Protein AF-A0A7S2QN35-F1 (afdb_monomer_lite)

Foldseek 3Di:
DDDFDWDWDDPDLVDIDIDTPPDDAQDKDKDWDDWDLVDAHPVSHTRHIDMDIDHHHHDDQADDDVPRDVPPPPCPPQWFFGWHFQDPLQDDDPDDDDHGDRDWKKKFKDFQDPVCPLVLVQVQLAFPDPPDDTPDIDIGGDPNDDRTDRHTDTCVNRADDPRSFGKMWMWIDSDDPDIHIDIDGDDQKDWDWDDDPPQKIKIWIAGPVPRQADWFDKDWDWAACDSHNGDSVRIDTQWIDTAHNRNMDITRHPPPDD

Radius of gyration: 23.64 Å; chains: 1; bounding box: 54×56×61 Å

Organism: NCBI:txid1333877

Secondary structure (DSSP, 8-state):
------EEEEEETTEEEEE-TTPPTT-EEEEEE--EEEEE-TTSPEEPPEEEEEEPPPPPSB---TTT-SS-----TT-----B-STT-EEE-SSTTS-EEE-PEEEEEEEE-TTTHHHHHHHHT-SS---SPPSEEEEE---TT-S-B-----HHHH--STTS-EEEEEEEEEETTEEEEEEEEE-SEEEEEEEETTTEEEEEEEETTT--B-TT-EEEEEEES-SSS--GGGEEEEEEEE--TTSEEEEEPP----

pLDDT: mean 73.53, std 18.94, range [26.47, 98.06]

Structure (mmCIF, N/CA/C/O backbone):
data_AF-A0A7S2QN35-F1
#
_entry.id   AF-A0A7S2QN35-F1
#
loop_
_atom_site.group_PDB
_atom_site.id
_atom_site.type_symbol
_atom_site.label_atom_id
_atom_site.label_alt_id
_atom_site.label_comp_id
_atom_site.label_asym_id
_atom_site.label_entity_id
_atom_site.label_seq_id
_atom_site.pdbx_PDB_ins_code
_atom_site.Cartn_x
_atom_site.Cartn_y
_atom_site.Cartn_z
_atom_site.occupancy
_atom_site.B_iso_or_equiv
_atom_site.auth_seq_id
_atom_site.auth_comp_id
_atom_site.auth_asym_id
_atom_site.auth_atom_id
_atom_site.pdbx_PDB_model_num
ATOM 1 N N . GLY A 1 1 ? 16.216 -6.574 -34.150 1.00 65.56 1 GLY A N 1
ATOM 2 C CA . GLY A 1 1 ? 16.135 -6.232 -32.717 1.00 65.56 1 GLY A CA 1
ATOM 3 C C . GLY A 1 1 ? 16.809 -7.324 -31.917 1.00 65.56 1 GLY A C 1
ATOM 4 O O . GLY A 1 1 ? 17.050 -8.384 -32.480 1.00 65.56 1 GLY A O 1
ATOM 5 N N . LYS A 1 2 ? 17.141 -7.071 -30.649 1.00 80.88 2 LYS A N 1
ATOM 6 C CA . LYS A 1 2 ? 17.523 -8.142 -29.719 1.00 80.88 2 LYS A CA 1
ATOM 7 C C . LYS A 1 2 ? 16.277 -8.997 -29.458 1.00 80.88 2 LYS A C 1
ATOM 9 O O . LYS A 1 2 ? 15.234 -8.431 -29.141 1.00 80.88 2 LYS A O 1
ATOM 14 N N . GLU A 1 3 ? 16.375 -10.310 -29.627 1.00 86.25 3 GLU A N 1
ATOM 15 C CA . GLU A 1 3 ? 15.314 -11.227 -29.198 1.00 86.25 3 GLU A CA 1
ATOM 16 C C . GLU A 1 3 ? 15.322 -11.323 -27.669 1.00 86.25 3 GLU A C 1
ATOM 18 O O . GLU A 1 3 ? 16.390 -11.327 -27.050 1.00 86.25 3 GLU A O 1
ATOM 23 N N . LEU A 1 4 ? 14.134 -11.320 -27.067 1.00 85.00 4 LEU A N 1
ATOM 24 C CA . LEU A 1 4 ? 13.961 -11.418 -25.622 1.00 85.00 4 LEU A CA 1
ATOM 25 C C . LEU A 1 4 ? 13.377 -12.781 -25.268 1.00 85.00 4 LEU A C 1
ATOM 27 O O . LEU A 1 4 ? 12.512 -13.288 -25.986 1.00 85.00 4 LEU A O 1
ATOM 31 N N . ASP A 1 5 ? 13.809 -13.329 -24.137 1.00 86.69 5 ASP A N 1
ATOM 32 C CA . ASP A 1 5 ? 13.237 -14.560 -23.611 1.00 86.69 5 ASP A CA 1
ATOM 33 C C . ASP A 1 5 ? 11.825 -14.296 -23.078 1.00 86.69 5 ASP A C 1
ATOM 35 O O . ASP A 1 5 ? 11.581 -13.363 -22.305 1.00 86.69 5 ASP A O 1
ATOM 39 N N . VAL A 1 6 ? 10.880 -15.137 -23.495 1.00 85.38 6 VAL A N 1
ATOM 40 C CA . VAL A 1 6 ? 9.473 -15.044 -23.098 1.00 85.38 6 VAL A CA 1
ATOM 41 C C . VAL A 1 6 ? 8.990 -16.371 -22.534 1.00 85.38 6 VAL A C 1
ATOM 43 O O . VAL A 1 6 ? 9.308 -17.446 -23.040 1.00 85.38 6 VAL A O 1
ATOM 46 N N . GLN A 1 7 ? 8.177 -16.293 -21.489 1.00 81.44 7 GLN A N 1
ATOM 47 C CA . GLN A 1 7 ? 7.418 -17.415 -20.955 1.00 81.44 7 GLN A CA 1
ATOM 48 C C . GLN A 1 7 ? 5.942 -17.191 -21.265 1.00 81.44 7 GLN A C 1
ATOM 50 O O . GLN A 1 7 ? 5.421 -16.093 -21.069 1.00 81.44 7 GLN A O 1
ATOM 55 N N . LEU A 1 8 ? 5.270 -18.230 -21.754 1.00 83.06 8 LEU A N 1
ATOM 56 C CA . LEU A 1 8 ? 3.850 -18.189 -22.084 1.00 83.06 8 LEU A CA 1
ATOM 57 C C . LEU A 1 8 ? 3.077 -19.123 -21.158 1.00 83.06 8 LEU A C 1
ATOM 59 O O . LEU A 1 8 ? 3.469 -20.273 -20.960 1.00 83.06 8 LEU A O 1
ATOM 63 N N . SER A 1 9 ? 1.950 -18.647 -20.641 1.00 81.88 9 SER A N 1
ATOM 64 C CA . SER A 1 9 ? 0.979 -19.457 -19.912 1.00 81.88 9 SER A CA 1
ATOM 65 C C . SER A 1 9 ? -0.419 -19.275 -20.501 1.00 81.88 9 SER A C 1
ATOM 67 O O . SER A 1 9 ? -0.801 -18.196 -20.956 1.00 81.88 9 SER A O 1
ATOM 69 N N . ILE A 1 10 ? -1.190 -20.362 -20.528 1.00 81.25 10 ILE A N 1
ATOM 70 C CA . ILE A 1 10 ? -2.594 -20.327 -20.943 1.00 81.25 10 ILE A CA 1
ATOM 71 C C . ILE A 1 10 ? -3.417 -19.881 -19.740 1.00 81.25 10 ILE A C 1
ATOM 73 O O . ILE A 1 10 ? -3.409 -20.549 -18.709 1.00 81.25 10 ILE A O 1
ATOM 77 N N . VAL A 1 11 ? -4.137 -18.770 -19.882 1.00 79.75 11 VAL A N 1
ATOM 78 C CA . VAL A 1 11 ? -5.068 -18.285 -18.852 1.00 79.75 11 VAL A CA 1
ATOM 79 C C . VAL A 1 11 ? -6.435 -18.929 -19.056 1.00 79.75 11 VAL A C 1
ATOM 81 O O . VAL A 1 11 ? -7.060 -19.413 -18.118 1.00 79.75 11 VAL A O 1
ATOM 84 N N . ASN A 1 12 ? -6.904 -18.944 -20.303 1.00 80.12 12 ASN A N 1
ATOM 85 C CA . ASN A 1 12 ? -8.135 -19.600 -20.729 1.00 80.12 12 ASN A CA 1
ATOM 86 C C . ASN A 1 12 ? -8.077 -19.864 -22.247 1.00 80.12 12 ASN A C 1
ATOM 88 O O . ASN A 1 12 ? -7.087 -19.543 -22.904 1.00 80.12 12 ASN A O 1
ATOM 92 N N . ASN A 1 13 ? -9.157 -20.404 -22.817 1.00 76.50 13 ASN A N 1
ATOM 93 C CA . ASN A 1 13 ? -9.227 -20.797 -24.231 1.00 76.50 13 ASN A CA 1
ATOM 94 C C . ASN A 1 13 ? -9.027 -19.650 -25.246 1.00 76.50 13 ASN A C 1
ATOM 96 O O . ASN A 1 13 ? -8.856 -19.929 -26.427 1.00 76.50 13 ASN A O 1
ATOM 100 N N . ALA A 1 14 ? -9.063 -18.385 -24.818 1.00 77.25 14 ALA A N 1
ATOM 101 C CA . ALA A 1 14 ? -8.909 -17.209 -25.674 1.00 77.25 14 ALA A CA 1
ATOM 102 C C . ALA A 1 14 ? -7.796 -16.254 -25.206 1.00 77.25 14 ALA A C 1
ATOM 104 O O . ALA A 1 14 ? -7.619 -15.185 -25.789 1.00 77.25 14 ALA A O 1
ATOM 105 N N . THR A 1 15 ? -7.062 -16.581 -24.139 1.00 78.06 15 THR A N 1
ATOM 106 C CA . THR A 1 15 ? -6.095 -15.658 -23.530 1.00 78.06 15 THR A CA 1
ATOM 107 C C . THR A 1 15 ? -4.803 -16.373 -23.164 1.00 78.06 15 THR A C 1
ATOM 109 O O . THR A 1 15 ? -4.795 -17.325 -22.381 1.00 78.06 15 THR A O 1
ATOM 112 N N . LEU A 1 16 ? -3.700 -15.851 -23.699 1.00 77.75 16 LEU A N 1
ATOM 113 C CA . LEU A 1 16 ? -2.341 -16.178 -23.287 1.00 77.75 16 LEU A CA 1
ATOM 114 C C . LEU A 1 16 ? -1.797 -15.039 -22.431 1.00 77.75 16 LEU A C 1
ATOM 116 O O . LEU A 1 16 ? -1.983 -13.866 -22.755 1.00 77.75 16 LEU A O 1
ATOM 120 N N . GLN A 1 17 ? -1.097 -15.392 -21.365 1.00 81.81 17 GLN A N 1
ATOM 121 C CA . GLN A 1 17 ? -0.286 -14.463 -20.600 1.00 81.81 17 GLN A CA 1
ATOM 122 C C . GLN A 1 17 ? 1.174 -14.651 -21.007 1.00 81.81 17 GLN A C 1
ATOM 124 O O . GLN A 1 17 ? 1.671 -15.773 -21.089 1.00 81.81 17 GLN A O 1
ATOM 129 N N . MET A 1 18 ? 1.849 -13.536 -21.274 1.00 81.75 18 MET A N 1
ATOM 130 C CA . MET A 1 18 ? 3.267 -13.499 -21.604 1.00 81.75 18 MET A CA 1
ATOM 131 C C . MET A 1 18 ? 4.030 -12.832 -20.466 1.00 81.75 18 MET A C 1
ATOM 133 O O . MET A 1 18 ? 3.702 -11.716 -20.066 1.00 81.75 18 MET A O 1
ATOM 137 N N . PHE A 1 19 ? 5.057 -13.508 -19.968 1.00 77.94 19 PHE A N 1
ATOM 138 C CA . PHE A 1 19 ? 6.020 -12.960 -19.025 1.00 77.94 19 PHE A CA 1
ATOM 139 C C . PHE A 1 19 ? 7.366 -12.784 -19.729 1.00 77.94 19 PHE A C 1
ATOM 141 O O . PHE A 1 19 ? 7.891 -13.731 -20.313 1.00 77.94 19 PHE A O 1
ATOM 148 N N . CYS A 1 20 ? 7.915 -11.572 -19.688 1.00 80.38 20 CYS A N 1
ATOM 149 C CA . CYS A 1 20 ? 9.204 -11.244 -20.289 1.00 80.38 20 CYS A CA 1
ATOM 150 C C . CYS A 1 20 ? 9.995 -10.358 -19.314 1.00 80.38 20 CYS A C 1
ATOM 152 O O . CYS A 1 20 ? 9.663 -9.178 -19.174 1.00 80.38 20 CYS A O 1
ATOM 154 N N . PRO A 1 21 ? 10.997 -10.907 -18.604 1.00 71.12 21 PRO A N 1
ATOM 155 C CA . PRO A 1 21 ? 11.702 -10.181 -17.546 1.00 71.12 21 PRO A CA 1
ATOM 156 C C . PRO A 1 21 ? 12.627 -9.074 -18.074 1.00 71.12 21 PRO A C 1
ATOM 158 O O . PRO A 1 21 ? 12.990 -8.178 -17.319 1.00 71.12 21 PRO A O 1
ATOM 161 N N . ASP A 1 22 ? 12.985 -9.114 -19.359 1.00 76.56 22 ASP A N 1
ATOM 162 C CA . ASP A 1 22 ? 13.989 -8.223 -19.951 1.00 76.56 22 ASP A CA 1
ATOM 163 C C . ASP A 1 22 ? 13.398 -6.980 -20.643 1.00 76.56 22 ASP A C 1
ATOM 165 O O . ASP A 1 22 ? 14.142 -6.165 -21.201 1.00 76.56 22 ASP A O 1
ATOM 169 N N . ILE A 1 23 ? 12.070 -6.821 -20.627 1.00 78.12 23 ILE A N 1
ATOM 170 C CA . ILE A 1 23 ? 11.394 -5.639 -21.170 1.00 78.12 23 ILE A CA 1
ATOM 171 C C . ILE A 1 23 ? 11.799 -4.393 -20.368 1.00 78.12 23 ILE A C 1
ATOM 173 O O . ILE A 1 23 ? 11.718 -4.366 -19.143 1.00 78.12 23 ILE A O 1
ATOM 177 N N . GLN A 1 24 ? 12.210 -3.347 -21.079 1.00 70.94 24 GLN A N 1
ATOM 178 C CA . GLN A 1 24 ? 12.594 -2.052 -20.531 1.00 70.94 24 GLN A CA 1
ATOM 179 C C . GLN A 1 24 ? 11.421 -1.068 -20.627 1.00 70.94 24 GLN A C 1
ATOM 181 O O . GLN A 1 24 ? 10.663 -1.139 -21.592 1.00 70.94 24 GLN A O 1
ATOM 186 N N . PRO A 1 25 ? 11.275 -0.129 -19.679 1.00 66.69 25 PRO A N 1
ATOM 187 C CA . PRO A 1 25 ? 10.282 0.947 -19.750 1.00 66.69 25 PRO A CA 1
ATOM 188 C C . PRO A 1 25 ? 10.526 1.900 -20.927 1.00 66.69 25 PRO A C 1
ATOM 190 O O . PRO A 1 25 ? 11.639 1.956 -21.459 1.00 66.69 25 PRO A O 1
ATOM 193 N N . LYS A 1 26 ? 9.497 2.673 -21.318 1.00 71.69 26 LYS A N 1
ATOM 194 C CA . LYS A 1 26 ? 9.548 3.655 -22.430 1.00 71.69 26 LYS A CA 1
ATOM 195 C C . LYS A 1 26 ? 10.220 3.131 -23.709 1.00 71.69 26 LYS A C 1
ATOM 197 O O . LYS A 1 26 ? 10.889 3.865 -24.434 1.00 71.69 26 LYS A O 1
ATOM 202 N N . SER A 1 27 ? 10.098 1.835 -23.962 1.00 80.38 27 SER A N 1
ATOM 203 C CA . SER A 1 27 ? 10.750 1.168 -25.076 1.00 80.38 27 SER A CA 1
ATOM 204 C C . SER A 1 27 ? 9.702 0.556 -25.994 1.00 80.38 27 SER A C 1
ATOM 206 O O . SER A 1 27 ? 8.664 0.052 -25.557 1.00 80.38 27 SER A O 1
ATOM 208 N N . SER A 1 28 ? 9.968 0.631 -27.296 1.00 89.81 28 SER A N 1
ATOM 209 C CA . SER A 1 28 ? 9.091 0.068 -28.316 1.00 89.81 28 SER A CA 1
ATOM 210 C C . SER A 1 28 ? 9.495 -1.368 -28.627 1.00 89.81 28 SER A C 1
ATOM 212 O O . SER A 1 28 ? 10.666 -1.658 -28.882 1.00 89.81 28 SER A O 1
ATOM 214 N N . TYR A 1 29 ? 8.510 -2.260 -28.626 1.00 88.12 29 TYR A N 1
ATOM 215 C CA . TYR A 1 29 ? 8.675 -3.681 -28.898 1.00 88.12 29 TYR A CA 1
ATOM 216 C C . TYR A 1 29 ? 7.698 -4.137 -29.968 1.00 88.12 29 TYR A C 1
ATOM 218 O O . TYR A 1 29 ? 6.581 -3.634 -30.071 1.00 88.12 29 TYR A O 1
ATOM 226 N N . THR A 1 30 ? 8.104 -5.151 -30.725 1.0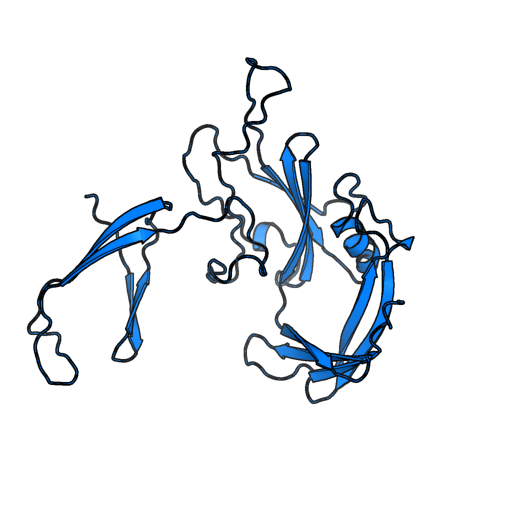0 90.38 30 THR A N 1
ATOM 227 C CA . THR A 1 30 ? 7.234 -5.842 -31.675 1.00 90.38 30 THR A CA 1
ATOM 228 C C . THR A 1 30 ? 7.069 -7.285 -31.232 1.00 90.38 30 THR A C 1
ATOM 230 O O . THR A 1 30 ? 8.049 -8.018 -31.122 1.00 90.38 30 THR A O 1
ATOM 233 N N . ILE A 1 31 ? 5.825 -7.703 -31.016 1.00 89.81 31 ILE A N 1
ATOM 234 C CA . ILE A 1 31 ? 5.464 -9.115 -30.888 1.00 89.81 31 ILE A CA 1
ATOM 235 C C . ILE A 1 31 ? 5.096 -9.607 -32.279 1.00 89.81 31 ILE A C 1
ATOM 237 O O . ILE A 1 31 ? 4.280 -8.990 -32.963 1.00 89.81 31 ILE A O 1
ATOM 241 N N . SER A 1 32 ? 5.701 -10.716 -32.692 1.00 90.81 32 SER A N 1
ATOM 242 C CA . SER A 1 32 ? 5.365 -11.410 -33.934 1.00 90.81 32 SER A CA 1
ATOM 243 C C . SER A 1 32 ? 4.949 -12.836 -33.611 1.00 90.81 32 SER A C 1
ATOM 245 O O . SER A 1 32 ? 5.660 -13.552 -32.910 1.00 90.81 32 SER A O 1
ATOM 247 N N . ILE A 1 33 ? 3.796 -13.240 -34.128 1.00 89.12 33 ILE A N 1
ATOM 248 C CA . ILE A 1 33 ? 3.255 -14.587 -34.001 1.00 89.12 33 ILE A CA 1
ATOM 249 C C . ILE A 1 33 ? 3.344 -15.227 -35.381 1.00 89.12 33 ILE A C 1
ATOM 251 O O . ILE A 1 33 ? 2.774 -14.721 -36.349 1.00 89.12 33 ILE A O 1
ATOM 255 N N . ALA A 1 34 ? 4.087 -16.326 -35.483 1.00 91.75 34 ALA A N 1
ATOM 256 C CA . ALA A 1 34 ? 4.190 -17.078 -36.724 1.00 91.75 34 ALA A CA 1
ATOM 257 C C . ALA A 1 34 ? 2.890 -17.844 -37.010 1.00 91.75 34 ALA A C 1
ATOM 259 O O . ALA A 1 34 ? 2.235 -18.340 -36.090 1.00 91.75 34 ALA A O 1
ATOM 260 N N . ALA A 1 35 ? 2.554 -17.980 -38.294 1.00 94.50 35 ALA A N 1
ATOM 261 C CA . ALA A 1 35 ? 1.445 -18.824 -38.724 1.00 94.50 35 ALA A CA 1
ATOM 262 C C . ALA A 1 35 ? 1.665 -20.285 -38.297 1.00 94.50 35 ALA A C 1
ATOM 264 O O . ALA A 1 35 ? 2.801 -20.765 -38.236 1.00 94.50 35 ALA A O 1
ATOM 265 N N . SER A 1 36 ? 0.578 -21.005 -38.017 1.00 94.00 36 SER A N 1
ATOM 266 C CA . SER A 1 36 ? 0.644 -22.406 -37.601 1.00 94.00 36 SER A CA 1
ATOM 267 C C . SER A 1 36 ? -0.635 -23.171 -37.918 1.00 94.00 36 SER A C 1
ATOM 269 O O . SER A 1 36 ? -1.697 -22.881 -37.376 1.00 94.00 36 SER A O 1
ATOM 271 N N . ASP A 1 37 ? -0.507 -24.256 -38.685 1.00 94.25 37 ASP A N 1
ATOM 272 C CA . ASP A 1 37 ? -1.615 -25.184 -38.968 1.00 94.25 37 ASP A CA 1
ATOM 273 C C . ASP A 1 37 ? -1.991 -26.075 -37.771 1.00 94.25 37 ASP A C 1
ATOM 275 O O . ASP A 1 37 ? -3.008 -26.782 -37.791 1.00 94.25 37 ASP A O 1
ATOM 279 N N . ARG A 1 38 ? -1.142 -26.081 -36.733 1.00 92.75 38 ARG A N 1
ATOM 280 C CA . ARG A 1 38 ? -1.321 -26.879 -35.509 1.00 92.75 38 ARG A CA 1
ATOM 281 C C . ARG A 1 38 ? -2.166 -26.156 -34.466 1.00 92.75 38 ARG A C 1
ATOM 283 O O . ARG A 1 38 ? -2.732 -26.815 -33.601 1.00 92.75 38 ARG A O 1
ATOM 290 N N . VAL A 1 39 ? -2.229 -24.828 -34.537 1.00 84.50 39 VAL A N 1
ATOM 291 C CA . VAL A 1 39 ? -3.060 -23.996 -33.666 1.00 84.50 39 VAL A CA 1
ATOM 292 C C . VAL A 1 39 ? -4.297 -23.613 -34.459 1.00 84.50 39 VAL A C 1
ATOM 294 O O . VAL A 1 39 ? -4.177 -23.117 -35.575 1.00 84.50 39 VAL A O 1
ATOM 297 N N . ARG A 1 40 ? -5.479 -23.884 -33.906 1.00 85.69 40 ARG A N 1
ATOM 298 C CA . ARG A 1 40 ? -6.752 -23.587 -34.561 1.00 85.69 40 ARG A CA 1
ATOM 299 C C . ARG A 1 40 ? -7.639 -22.756 -33.658 1.00 85.69 40 ARG A C 1
ATOM 301 O O . ARG A 1 40 ? -7.618 -22.939 -32.442 1.00 85.69 40 ARG A O 1
ATOM 308 N N . ASP A 1 41 ? -8.401 -21.859 -34.262 1.00 84.19 41 ASP A N 1
ATOM 309 C CA . ASP A 1 41 ? -9.398 -21.065 -33.558 1.00 84.19 41 ASP A CA 1
ATOM 310 C C . ASP A 1 41 ? -10.670 -21.880 -33.236 1.00 84.19 41 ASP A C 1
ATOM 312 O O . ASP A 1 41 ? -10.773 -23.077 -33.529 1.00 84.19 41 ASP A O 1
ATOM 316 N N . GLY A 1 42 ? -11.670 -21.220 -32.641 1.00 82.31 42 GLY A N 1
ATOM 317 C CA . GLY A 1 42 ? -12.959 -21.839 -32.308 1.00 82.31 42 GLY A CA 1
ATOM 318 C C . GLY A 1 42 ? -13.787 -22.300 -33.517 1.00 82.31 42 GLY A C 1
ATOM 319 O O . GLY A 1 42 ? -14.765 -23.022 -33.337 1.00 82.31 42 GLY A O 1
ATOM 320 N N . PHE A 1 43 ? -13.394 -21.921 -34.736 1.00 90.94 43 PHE A N 1
ATOM 321 C CA . PHE A 1 43 ? -14.022 -22.314 -35.998 1.00 90.94 43 PHE A CA 1
ATOM 322 C C . PHE A 1 43 ? -13.183 -23.342 -36.775 1.00 90.94 43 PHE A C 1
ATOM 324 O O . PHE A 1 43 ? -13.561 -23.749 -37.874 1.00 90.94 43 PHE A O 1
ATOM 331 N N . GLY A 1 44 ? -12.060 -23.791 -36.208 1.00 91.44 44 GLY A N 1
ATOM 332 C CA . GLY A 1 44 ? -11.159 -24.757 -36.823 1.00 91.44 44 GLY A CA 1
ATOM 333 C C . GLY A 1 44 ? -10.235 -24.167 -37.890 1.00 91.44 44 GLY A C 1
ATOM 334 O O . GLY A 1 44 ? -9.584 -24.943 -38.595 1.00 91.44 44 GLY A O 1
ATOM 335 N N . GLN A 1 45 ? -10.149 -22.843 -38.027 1.00 94.56 45 GLN A N 1
ATOM 336 C CA . GLN A 1 45 ? -9.232 -22.181 -38.957 1.00 94.56 45 GLN A CA 1
ATOM 337 C C . GLN A 1 45 ? -7.807 -22.157 -38.381 1.00 94.56 45 GLN A C 1
ATOM 339 O O . GLN A 1 45 ? -7.659 -22.037 -37.163 1.00 94.56 45 GLN A O 1
ATOM 344 N N . PRO A 1 46 ? -6.759 -22.332 -39.210 1.00 95.38 46 PRO A N 1
ATOM 345 C CA . PRO A 1 46 ? -5.374 -22.283 -38.747 1.00 95.38 46 PRO A CA 1
ATOM 346 C C . PRO A 1 46 ? -4.994 -20.877 -38.266 1.00 95.38 46 PRO A C 1
ATOM 348 O O . PRO A 1 46 ? -5.569 -19.882 -38.701 1.00 95.38 46 PRO A O 1
ATOM 351 N N . LEU A 1 47 ? -3.997 -20.797 -37.386 1.00 90.94 47 LEU A N 1
ATOM 352 C CA . LEU A 1 47 ? -3.456 -19.525 -36.924 1.00 90.94 47 LEU A CA 1
ATOM 353 C C . LEU A 1 47 ? -2.717 -18.818 -38.063 1.00 90.94 47 LEU A C 1
ATOM 355 O O . LEU A 1 47 ? -1.737 -19.342 -38.597 1.00 90.94 47 LEU A O 1
ATOM 359 N N . GLU A 1 48 ? -3.146 -17.604 -38.386 1.00 94.50 48 GLU A N 1
ATOM 360 C CA . GLU A 1 48 ? -2.453 -16.736 -39.333 1.00 94.50 48 GLU A CA 1
ATOM 361 C C . GLU A 1 48 ? -1.305 -15.971 -38.663 1.00 94.50 48 GLU A C 1
ATOM 363 O O . GLU A 1 48 ? -1.319 -15.693 -37.460 1.00 94.50 48 GLU A O 1
ATOM 368 N N . ALA A 1 49 ? -0.293 -15.620 -39.458 1.00 94.44 49 ALA A N 1
ATOM 369 C CA . ALA A 1 49 ? 0.798 -14.790 -38.975 1.00 94.44 49 ALA A CA 1
ATOM 370 C C . ALA A 1 49 ? 0.273 -13.392 -38.635 1.00 94.44 49 ALA A C 1
ATOM 372 O O . ALA A 1 49 ? -0.454 -12.781 -39.417 1.00 94.44 49 ALA A O 1
ATOM 373 N N . SER A 1 50 ? 0.673 -12.866 -37.484 1.00 93.25 50 SER A N 1
ATOM 374 C CA . SER A 1 50 ? 0.285 -11.525 -37.054 1.00 93.25 50 SER A CA 1
ATOM 375 C C . SER A 1 50 ? 1.419 -10.846 -36.303 1.00 93.25 50 SER A C 1
ATOM 377 O O . SER A 1 50 ? 2.326 -11.491 -35.776 1.00 93.25 50 SER A O 1
ATOM 379 N N . SER A 1 51 ? 1.383 -9.519 -36.269 1.00 94.38 51 SER A N 1
ATOM 380 C CA . SER A 1 51 ? 2.358 -8.728 -35.532 1.00 94.38 51 SER A CA 1
ATOM 381 C C . SER A 1 51 ? 1.715 -7.488 -34.939 1.00 94.38 51 SER A C 1
ATOM 383 O O . SER A 1 51 ? 0.866 -6.862 -35.573 1.00 94.38 51 SER A O 1
ATOM 385 N N . MET A 1 52 ? 2.175 -7.104 -33.757 1.00 90.25 52 MET A N 1
ATOM 386 C CA . MET A 1 52 ? 1.782 -5.879 -33.076 1.00 90.25 52 MET A CA 1
ATOM 387 C C . MET A 1 52 ? 3.030 -5.188 -32.548 1.00 90.25 52 MET A C 1
ATOM 389 O O . MET A 1 52 ? 3.885 -5.825 -31.934 1.00 90.25 52 MET A O 1
ATOM 393 N N . THR A 1 53 ? 3.093 -3.875 -32.738 1.00 90.81 53 THR A N 1
ATOM 394 C CA . THR A 1 53 ? 4.049 -3.025 -32.033 1.00 90.81 53 THR A CA 1
ATOM 395 C C . THR A 1 53 ? 3.343 -2.365 -30.861 1.00 90.81 53 THR A C 1
ATOM 397 O O . THR A 1 53 ? 2.224 -1.874 -31.006 1.00 90.81 53 THR A O 1
ATOM 400 N N . PHE A 1 54 ? 4.000 -2.351 -29.711 1.00 84.94 54 PHE A N 1
ATOM 401 C CA . PHE A 1 54 ? 3.545 -1.636 -28.530 1.00 84.94 54 PHE A CA 1
ATOM 402 C C . PHE A 1 54 ? 4.715 -0.881 -27.909 1.00 84.94 54 PHE A C 1
ATOM 404 O O . PHE A 1 54 ? 5.883 -1.205 -28.129 1.00 84.94 54 PHE A O 1
ATOM 411 N N . GLU A 1 55 ? 4.389 0.148 -27.144 1.00 86.00 55 GLU A N 1
ATOM 412 C CA . GLU A 1 55 ? 5.345 0.848 -26.302 1.00 86.00 55 GLU A CA 1
ATOM 413 C C . GLU A 1 55 ? 5.023 0.503 -24.856 1.00 86.00 55 GLU A C 1
ATOM 415 O O . GLU A 1 55 ? 3.864 0.531 -24.432 1.00 86.00 55 GLU A O 1
ATOM 420 N N . THR A 1 56 ? 6.041 0.120 -24.101 1.00 77.06 56 THR A N 1
ATOM 421 C CA . THR A 1 56 ? 5.886 -0.060 -22.661 1.00 77.06 56 THR A CA 1
ATOM 422 C C . THR A 1 56 ? 5.646 1.285 -22.012 1.00 77.06 56 THR A C 1
ATOM 424 O O . THR A 1 56 ? 6.319 2.261 -22.350 1.00 77.06 56 THR A O 1
ATOM 427 N N . GLN A 1 57 ? 4.757 1.318 -21.027 1.00 62.81 57 GLN A N 1
ATOM 428 C CA . GLN A 1 57 ? 4.565 2.521 -20.236 1.00 62.81 57 GLN A CA 1
ATOM 429 C C . GLN A 1 57 ? 5.862 2.946 -19.543 1.00 62.81 57 GLN A C 1
ATOM 431 O O . GLN A 1 57 ? 6.786 2.153 -19.327 1.00 62.81 57 GLN A O 1
ATOM 436 N N . ASP A 1 58 ? 5.905 4.227 -19.203 1.00 58.19 58 ASP A N 1
ATOM 437 C CA . ASP A 1 58 ? 6.870 4.716 -18.239 1.00 58.19 58 ASP A CA 1
ATOM 438 C C . ASP A 1 58 ? 6.673 3.997 -16.912 1.00 58.19 58 ASP A C 1
ATOM 440 O O . ASP A 1 58 ? 5.536 3.748 -16.497 1.00 58.19 58 ASP A O 1
ATOM 444 N N . LEU A 1 59 ? 7.773 3.678 -16.236 1.00 50.38 59 LEU A N 1
ATOM 445 C CA . LEU A 1 59 ? 7.634 3.308 -14.840 1.00 50.38 59 LEU A CA 1
ATOM 446 C C . LEU A 1 59 ? 7.334 4.589 -14.063 1.00 50.38 59 LEU A C 1
ATOM 448 O O . LEU A 1 59 ? 7.977 5.608 -14.312 1.00 50.38 59 LEU A O 1
ATOM 452 N N . PRO A 1 60 ? 6.375 4.564 -13.126 1.00 44.88 60 PRO A N 1
ATOM 453 C CA . PRO A 1 60 ? 6.166 5.695 -12.237 1.00 44.88 60 PRO A CA 1
ATOM 454 C C . PRO A 1 60 ? 7.488 6.057 -11.554 1.00 44.88 60 PRO A C 1
ATOM 456 O O . PRO A 1 60 ? 8.199 5.174 -11.069 1.00 44.88 60 PRO A O 1
ATOM 459 N N . ASP A 1 61 ? 7.792 7.358 -11.523 1.00 42.88 61 ASP A N 1
ATOM 460 C CA . ASP A 1 61 ? 9.113 7.894 -11.173 1.00 42.88 61 ASP A CA 1
ATOM 461 C C . ASP A 1 61 ? 9.680 7.345 -9.857 1.00 42.88 61 ASP A C 1
ATOM 463 O O . ASP A 1 61 ? 10.897 7.269 -9.690 1.00 42.88 61 ASP A O 1
ATOM 467 N N . VAL A 1 62 ? 8.839 6.972 -8.887 1.00 47.00 62 VAL A N 1
ATOM 468 C CA . VAL A 1 62 ? 9.316 6.416 -7.620 1.00 47.00 62 VAL A CA 1
ATOM 469 C C . VAL A 1 62 ? 8.193 5.765 -6.814 1.00 47.00 62 VAL A C 1
ATOM 471 O O . VAL A 1 62 ? 7.081 6.278 -6.791 1.00 47.00 62 VAL A O 1
ATOM 474 N N . PHE A 1 63 ? 8.531 4.707 -6.062 1.00 48.59 63 PHE A N 1
ATOM 475 C CA . PHE A 1 63 ? 7.776 4.176 -4.912 1.00 48.59 63 PHE A CA 1
ATOM 476 C C . PHE A 1 63 ? 6.249 4.240 -5.042 1.00 48.59 63 PHE A C 1
ATOM 478 O O . PHE A 1 63 ? 5.600 4.971 -4.293 1.00 48.59 63 PHE A O 1
ATOM 485 N N . VAL A 1 64 ? 5.680 3.437 -5.933 1.00 37.25 64 VAL A N 1
ATOM 486 C CA . VAL A 1 64 ? 4.225 3.335 -6.090 1.00 37.25 64 VAL A CA 1
ATOM 487 C C . VAL A 1 64 ? 3.591 3.014 -4.731 1.00 37.25 64 VAL A C 1
ATOM 489 O O . VAL A 1 64 ? 3.891 1.983 -4.123 1.00 37.25 64 VAL A O 1
ATOM 492 N N . GLU A 1 65 ? 2.790 3.936 -4.187 1.00 35.66 65 GLU A N 1
ATOM 493 C CA . GLU A 1 65 ? 1.847 3.585 -3.124 1.00 35.66 65 GLU A CA 1
ATOM 494 C C . GLU A 1 65 ? 0.821 2.625 -3.719 1.00 35.66 65 GLU A C 1
ATOM 496 O O . GLU A 1 65 ? 0.469 2.750 -4.889 1.00 35.66 65 GLU A O 1
ATOM 501 N N . ALA A 1 66 ? 0.304 1.682 -2.931 1.00 35.75 66 ALA A N 1
ATOM 502 C CA . ALA A 1 66 ? -0.726 0.758 -3.411 1.00 35.75 66 ALA A CA 1
ATOM 503 C C . ALA A 1 66 ? -1.946 1.460 -4.048 1.00 35.75 66 ALA A C 1
ATOM 505 O O . ALA A 1 66 ? -2.662 0.849 -4.835 1.00 35.75 66 ALA A O 1
ATOM 506 N N . SER A 1 67 ? -2.162 2.744 -3.737 1.00 35.44 67 SER A N 1
ATOM 507 C CA . SER A 1 67 ? -3.211 3.599 -4.295 1.00 35.44 67 SER A CA 1
ATOM 508 C C . SER A 1 67 ? -2.903 4.231 -5.657 1.00 35.44 67 SER A C 1
ATOM 510 O O . SER A 1 67 ? -3.846 4.608 -6.348 1.00 35.44 67 SER A O 1
ATOM 512 N N . ASP A 1 68 ? -1.633 4.374 -6.045 1.00 31.33 68 ASP A N 1
ATOM 513 C CA . ASP A 1 68 ? -1.231 5.294 -7.127 1.00 31.33 68 ASP A CA 1
ATOM 514 C C . ASP A 1 68 ? -0.988 4.598 -8.472 1.00 31.33 68 ASP A C 1
ATOM 516 O O . ASP A 1 68 ? -0.854 5.257 -9.502 1.00 31.33 68 ASP A O 1
ATOM 520 N N . SER A 1 69 ? -0.975 3.264 -8.499 1.00 28.00 69 SER A N 1
ATOM 521 C CA . SER A 1 69 ? -1.069 2.502 -9.742 1.00 28.00 69 SER A CA 1
ATOM 522 C C . SER A 1 69 ? -1.630 1.102 -9.474 1.00 28.00 69 SER A C 1
ATOM 524 O O . SER A 1 69 ? -1.056 0.361 -8.675 1.00 28.00 69 SER A O 1
ATOM 526 N N . PRO A 1 70 ? -2.709 0.680 -10.159 1.00 26.92 70 PRO A N 1
ATOM 527 C CA . PRO A 1 70 ? -3.174 -0.708 -10.129 1.00 26.92 70 PRO A CA 1
ATOM 528 C C . PRO A 1 70 ? -2.212 -1.676 -10.847 1.00 26.92 70 PRO A C 1
ATOM 530 O O . PRO A 1 70 ? -2.409 -2.887 -10.794 1.00 26.92 70 PRO A O 1
ATOM 533 N N . ALA A 1 71 ? -1.167 -1.164 -11.506 1.00 26.47 71 ALA A N 1
ATOM 534 C CA . ALA A 1 71 ? -0.107 -1.955 -12.115 1.00 26.47 71 ALA A CA 1
ATOM 535 C C . ALA A 1 71 ? 1.180 -1.851 -11.277 1.00 26.47 71 ALA A C 1
ATOM 537 O O . ALA A 1 71 ? 1.607 -0.745 -10.953 1.00 26.47 71 ALA A O 1
ATOM 538 N N . TYR A 1 72 ? 1.805 -3.004 -11.006 1.00 30.89 72 TYR A N 1
ATOM 539 C CA . TYR A 1 72 ? 3.104 -3.226 -10.337 1.00 30.89 72 TYR A CA 1
ATOM 540 C C . TYR A 1 72 ? 3.123 -3.625 -8.853 1.00 30.89 72 TYR A C 1
ATOM 542 O O . TYR A 1 72 ? 4.165 -3.536 -8.211 1.00 30.89 72 TYR A O 1
ATOM 550 N N . PHE A 1 73 ? 2.057 -4.247 -8.350 1.00 37.47 73 PHE A N 1
ATOM 551 C CA . PHE A 1 73 ? 2.213 -5.289 -7.323 1.00 37.47 73 PHE A CA 1
ATOM 552 C C . PHE A 1 73 ? 2.101 -6.646 -8.007 1.00 37.47 73 PHE A C 1
ATOM 554 O O . PHE A 1 73 ? 1.154 -7.398 -7.802 1.00 37.47 73 PHE A O 1
ATOM 561 N N . ALA A 1 74 ? 3.048 -6.924 -8.905 1.00 30.42 74 ALA A N 1
ATOM 562 C CA . ALA A 1 74 ? 3.288 -8.307 -9.269 1.00 30.42 74 ALA A CA 1
ATOM 563 C C . ALA A 1 74 ? 3.817 -8.975 -8.000 1.00 30.42 74 ALA A C 1
ATOM 565 O O . ALA A 1 74 ? 4.839 -8.553 -7.458 1.00 30.42 74 ALA A O 1
ATOM 566 N N . ASP A 1 75 ? 3.070 -9.952 -7.502 1.00 34.38 75 ASP A N 1
ATOM 567 C CA . ASP A 1 75 ? 3.525 -10.896 -6.496 1.00 34.38 75 ASP A CA 1
ATOM 568 C C . ASP A 1 75 ? 4.824 -11.550 -6.989 1.00 34.38 75 ASP A C 1
ATOM 570 O O . ASP A 1 75 ? 4.824 -12.538 -7.723 1.00 34.38 75 ASP A O 1
ATOM 574 N N . PHE A 1 76 ? 5.961 -10.956 -6.632 1.00 40.62 76 PHE A N 1
ATOM 575 C CA . PHE A 1 76 ? 7.253 -11.611 -6.719 1.00 40.62 76 PHE A CA 1
ATOM 576 C C . PHE A 1 76 ? 7.364 -12.531 -5.501 1.00 40.62 76 PHE A C 1
ATOM 578 O O . PHE A 1 76 ? 8.078 -12.237 -4.549 1.00 40.62 76 PHE A O 1
ATOM 585 N N . GLN A 1 77 ? 6.609 -13.632 -5.517 1.00 37.47 77 GLN A N 1
ATOM 586 C CA . GLN A 1 77 ? 6.732 -14.746 -4.570 1.00 37.47 77 GLN A CA 1
ATOM 587 C C . GLN A 1 77 ? 6.746 -14.327 -3.083 1.00 37.47 77 GLN A C 1
ATOM 589 O O . GLN A 1 77 ? 7.565 -14.817 -2.306 1.00 37.47 77 GLN A O 1
ATOM 594 N N . GLY A 1 78 ? 5.859 -13.417 -2.674 1.00 45.06 78 GLY A N 1
ATOM 595 C CA . GLY A 1 78 ? 5.750 -12.995 -1.273 1.00 45.06 78 GLY A CA 1
ATOM 596 C C . GLY A 1 78 ? 6.866 -12.073 -0.761 1.00 45.06 78 GLY A C 1
ATOM 597 O O . GLY A 1 78 ? 6.934 -11.828 0.444 1.00 45.06 78 GLY A O 1
ATOM 598 N N . ASP A 1 79 ? 7.713 -11.520 -1.636 1.00 43.44 79 ASP A N 1
ATOM 599 C CA . ASP A 1 79 ? 8.750 -10.558 -1.264 1.00 43.44 79 ASP A CA 1
ATOM 600 C C . ASP A 1 79 ? 8.554 -9.201 -1.953 1.00 43.44 79 ASP A C 1
ATOM 602 O O . ASP A 1 79 ? 8.346 -9.080 -3.159 1.00 43.44 79 ASP A O 1
ATOM 606 N N . TRP A 1 80 ? 8.639 -8.132 -1.160 1.00 51.38 80 TRP A N 1
ATOM 607 C CA . TRP A 1 80 ? 8.530 -6.769 -1.673 1.00 51.38 80 TRP A CA 1
ATOM 608 C C . TRP A 1 80 ? 9.686 -6.456 -2.619 1.00 51.38 80 TRP A C 1
ATOM 610 O O . TRP A 1 80 ? 10.815 -6.862 -2.386 1.00 51.38 80 TRP A O 1
ATOM 620 N N . THR A 1 81 ? 9.428 -5.682 -3.666 1.00 48.16 81 THR A N 1
ATOM 621 C CA . THR A 1 81 ? 10.473 -5.145 -4.541 1.00 48.16 81 THR A CA 1
ATOM 622 C C . THR A 1 81 ? 10.306 -3.636 -4.562 1.00 48.16 81 THR A C 1
ATOM 624 O O . THR A 1 81 ? 9.383 -3.098 -5.163 1.00 48.16 81 THR A O 1
ATOM 627 N N . VAL A 1 82 ? 11.186 -2.933 -3.855 1.00 50.91 82 VAL A N 1
ATOM 628 C CA . VAL A 1 82 ? 11.360 -1.489 -4.048 1.00 50.91 82 VAL A CA 1
ATOM 629 C C . VAL A 1 82 ? 11.937 -1.257 -5.449 1.00 50.91 82 VAL A C 1
ATOM 631 O O . VAL A 1 82 ? 12.738 -2.051 -5.911 1.00 50.91 82 VAL A O 1
ATOM 634 N N . ILE A 1 83 ? 11.539 -0.204 -6.158 1.00 50.72 83 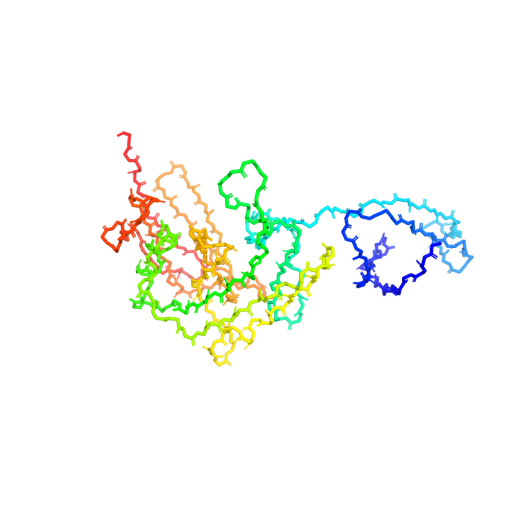ILE A N 1
ATOM 635 C CA . ILE A 1 83 ? 12.193 0.195 -7.412 1.00 50.72 83 ILE A CA 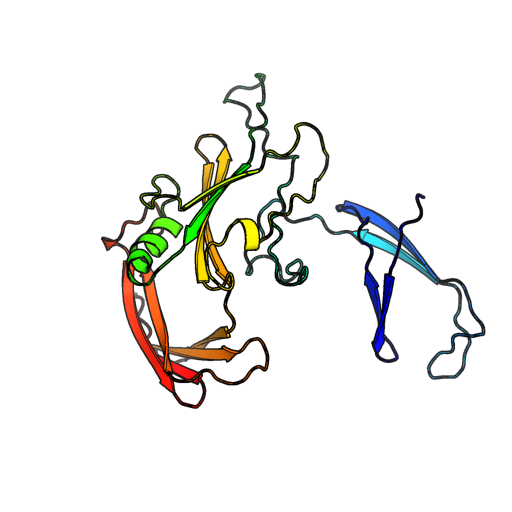1
ATOM 636 C C . ILE A 1 83 ? 12.699 1.619 -7.205 1.00 50.72 83 ILE A C 1
ATOM 638 O O . ILE A 1 83 ? 11.929 2.500 -6.820 1.00 50.72 83 ILE A O 1
ATOM 642 N N . ALA A 1 84 ? 13.998 1.831 -7.416 1.00 49.12 84 ALA A N 1
ATOM 643 C CA . ALA A 1 84 ? 14.633 3.140 -7.341 1.00 49.12 84 ALA A CA 1
ATOM 644 C C . ALA A 1 84 ? 15.115 3.541 -8.742 1.00 49.12 84 ALA A C 1
ATOM 646 O O . ALA A 1 84 ? 16.006 2.901 -9.296 1.00 49.12 84 ALA A O 1
ATOM 647 N N . GLY A 1 85 ? 14.512 4.582 -9.319 1.00 43.81 85 GLY A N 1
ATOM 648 C CA . GLY A 1 85 ? 14.952 5.164 -10.589 1.00 43.81 85 GLY A CA 1
ATOM 649 C C . GLY A 1 85 ? 16.215 6.015 -10.415 1.00 43.81 85 GLY A C 1
ATOM 650 O O . GLY A 1 85 ? 16.353 6.725 -9.420 1.00 43.81 85 GLY A O 1
ATOM 651 N N . GLY A 1 86 ? 17.141 5.945 -11.376 1.00 39.59 86 GLY A N 1
ATOM 652 C CA . GLY A 1 86 ? 18.412 6.682 -11.340 1.00 39.59 86 GLY A CA 1
ATOM 653 C C . GLY A 1 86 ? 18.347 8.117 -11.882 1.00 39.59 86 GLY A C 1
ATOM 654 O O . GLY A 1 86 ? 19.147 8.955 -11.477 1.00 39.59 86 GLY A O 1
ATOM 655 N N . HIS A 1 87 ? 17.395 8.445 -12.767 1.00 42.28 87 HIS A N 1
ATOM 656 C CA . HIS A 1 87 ? 17.530 9.624 -13.647 1.00 42.28 87 HIS A CA 1
ATOM 657 C C . HIS A 1 87 ? 17.113 10.991 -13.086 1.00 42.28 87 HIS A C 1
ATOM 659 O O . HIS A 1 87 ? 17.350 12.010 -13.734 1.00 42.28 87 HIS A O 1
ATOM 665 N N . HIS A 1 88 ? 16.545 11.076 -11.881 1.00 47.88 88 HIS A N 1
ATOM 666 C CA . HIS A 1 88 ? 15.995 12.348 -11.378 1.00 47.88 88 HIS A CA 1
ATOM 667 C C . HIS A 1 88 ? 16.406 12.744 -9.958 1.00 47.88 88 HIS A C 1
ATOM 669 O O . HIS A 1 88 ? 15.844 13.690 -9.409 1.00 47.88 88 HIS A O 1
ATOM 675 N N . ASN A 1 89 ? 17.433 12.117 -9.375 1.00 50.00 89 ASN A N 1
ATOM 676 C CA . ASN A 1 89 ? 17.948 12.554 -8.068 1.00 50.00 89 ASN A CA 1
ATOM 677 C C . ASN A 1 89 ? 19.142 13.515 -8.146 1.00 50.00 89 ASN A C 1
ATOM 679 O O . ASN A 1 89 ? 19.958 13.634 -7.231 1.00 50.00 89 ASN A O 1
ATOM 683 N N . THR A 1 90 ? 19.238 14.198 -9.277 1.00 51.41 90 THR A N 1
ATOM 684 C CA . THR A 1 90 ? 20.267 15.175 -9.596 1.00 51.41 90 THR A CA 1
ATOM 685 C C . THR A 1 90 ? 19.844 16.510 -8.988 1.00 51.41 90 THR A C 1
ATOM 687 O O . THR A 1 90 ? 19.185 17.324 -9.632 1.00 51.41 90 THR A O 1
ATOM 690 N N . PHE A 1 91 ? 20.167 16.734 -7.711 1.00 54.03 91 PHE A N 1
ATOM 691 C CA . PHE A 1 91 ? 19.880 18.013 -7.063 1.00 54.03 91 PHE A CA 1
ATOM 692 C C . PHE A 1 91 ? 20.989 19.008 -7.409 1.00 54.03 91 PHE A C 1
ATOM 694 O O . PHE A 1 91 ? 22.129 18.893 -6.950 1.00 54.03 91 PHE A O 1
ATOM 701 N N . CYS A 1 92 ? 20.665 20.006 -8.225 1.00 54.47 92 CYS A N 1
ATOM 702 C CA . CYS A 1 92 ? 21.587 21.098 -8.499 1.00 54.47 92 CYS A CA 1
ATOM 703 C C . CYS A 1 92 ? 21.474 22.114 -7.353 1.00 54.47 92 CYS A C 1
ATOM 705 O O . CYS A 1 92 ? 20.422 22.724 -7.148 1.00 54.47 92 CYS A O 1
ATOM 707 N N . LYS A 1 93 ? 22.547 22.281 -6.567 1.00 52.09 93 LYS A N 1
ATOM 708 C CA . LYS A 1 93 ? 22.606 23.320 -5.525 1.00 52.09 93 LYS A CA 1
ATOM 709 C C . LYS A 1 93 ? 22.307 24.673 -6.178 1.00 52.09 93 LYS A C 1
ATOM 711 O O . LYS A 1 93 ? 22.915 25.003 -7.190 1.00 52.09 93 LYS A O 1
ATOM 716 N N . HIS A 1 94 ? 21.359 25.422 -5.607 1.00 46.19 94 HIS A N 1
ATOM 717 C CA . HIS A 1 94 ? 20.856 26.699 -6.121 1.00 46.19 94 HIS A CA 1
ATOM 718 C C . HIS A 1 94 ? 21.927 27.552 -6.822 1.00 46.19 94 HIS A C 1
ATOM 720 O O . HIS A 1 94 ? 22.880 28.015 -6.198 1.00 46.19 94 HIS A O 1
ATOM 726 N N . GLY A 1 95 ? 21.728 27.782 -8.119 1.00 44.44 95 GLY A N 1
ATOM 727 C CA . GLY A 1 95 ? 22.584 28.624 -8.946 1.00 44.44 95 GLY A CA 1
ATOM 728 C C . GLY A 1 95 ? 22.676 28.071 -10.360 1.00 44.44 95 GLY A C 1
ATOM 729 O O . GLY A 1 95 ? 23.064 26.924 -10.564 1.00 44.44 95 GLY A O 1
ATOM 730 N N . TRP A 1 96 ? 22.312 28.889 -11.345 1.00 39.91 96 TRP A N 1
ATOM 731 C CA . TRP A 1 96 ? 22.477 28.571 -12.759 1.00 39.91 96 TRP A CA 1
ATOM 732 C C . TRP A 1 96 ? 23.967 28.309 -13.025 1.00 39.91 96 TRP A C 1
ATOM 734 O O . TRP A 1 96 ? 24.765 29.243 -13.066 1.00 39.91 96 TRP A O 1
ATOM 744 N N . GLY A 1 97 ? 24.347 27.031 -13.137 1.00 48.53 97 GLY A N 1
ATOM 745 C CA . GLY A 1 97 ? 25.679 26.616 -13.581 1.00 48.53 97 GLY A CA 1
ATOM 746 C C . GLY A 1 97 ? 26.627 25.963 -12.567 1.00 48.53 97 GLY A C 1
ATOM 747 O O . GLY A 1 97 ? 27.829 26.010 -12.819 1.00 48.53 97 GLY A O 1
ATOM 748 N N . LYS A 1 98 ? 26.188 25.335 -11.460 1.00 49.69 98 LYS A N 1
ATOM 749 C CA . LYS A 1 98 ? 27.126 24.570 -10.603 1.00 49.69 98 LYS A CA 1
ATOM 750 C C . LYS A 1 98 ? 26.638 23.184 -10.179 1.00 49.69 98 LYS A C 1
ATOM 752 O O . LYS A 1 98 ? 25.547 23.040 -9.645 1.00 49.69 98 LYS A O 1
ATOM 757 N N . THR A 1 99 ? 27.525 22.212 -10.435 1.00 52.66 99 THR A N 1
ATOM 758 C CA . THR A 1 99 ? 27.622 20.835 -9.912 1.00 52.66 99 THR A CA 1
ATOM 759 C C . THR A 1 99 ? 26.318 20.262 -9.380 1.00 52.66 99 THR A C 1
ATOM 761 O O . THR A 1 99 ? 25.964 20.462 -8.216 1.00 52.66 99 THR A O 1
ATOM 764 N N . CYS A 1 100 ? 25.628 19.519 -10.235 1.00 58.16 100 CYS A N 1
ATOM 765 C CA . CYS A 1 100 ? 24.554 18.668 -9.772 1.00 58.16 100 CYS A CA 1
ATOM 766 C C . CYS A 1 100 ? 25.171 17.414 -9.142 1.00 58.16 100 CYS A C 1
ATOM 768 O O . CYS A 1 100 ? 26.026 16.767 -9.745 1.00 58.16 100 CYS A O 1
ATOM 770 N N . GLU A 1 101 ? 24.798 17.139 -7.898 1.00 58.78 101 GLU A N 1
ATOM 771 C CA . GLU A 1 101 ? 25.250 15.959 -7.163 1.00 58.78 101 GLU A CA 1
ATOM 772 C C . GLU A 1 101 ? 24.124 14.925 -7.220 1.00 58.78 101 GLU A C 1
ATOM 774 O O . GLU A 1 101 ? 22.999 15.216 -6.806 1.00 58.78 101 GLU A O 1
ATOM 779 N N . THR A 1 102 ? 24.423 13.731 -7.732 1.00 59.62 102 THR A N 1
ATOM 780 C CA . THR A 1 102 ? 23.551 12.563 -7.576 1.00 59.62 102 THR A CA 1
ATOM 781 C C . THR A 1 102 ? 23.620 12.125 -6.118 1.00 59.62 102 THR A C 1
ATOM 783 O O . THR A 1 102 ? 24.711 11.936 -5.577 1.00 59.62 102 THR A O 1
ATOM 786 N N . GLN A 1 103 ? 22.473 12.001 -5.451 1.00 61.22 103 GLN A N 1
ATOM 787 C CA . GLN A 1 103 ? 22.418 11.454 -4.093 1.00 61.22 103 GLN A CA 1
ATOM 788 C C . GLN A 1 103 ? 21.794 10.052 -4.105 1.00 61.22 103 GLN A C 1
ATOM 790 O O . GLN A 1 103 ? 20.861 9.805 -4.873 1.00 61.22 103 GLN A O 1
ATOM 795 N N . PRO A 1 104 ? 22.295 9.114 -3.281 1.00 63.59 104 PRO A N 1
ATOM 796 C CA . PRO A 1 104 ? 21.634 7.829 -3.098 1.00 63.59 104 PRO A CA 1
ATOM 797 C C . PRO A 1 104 ? 20.256 8.034 -2.460 1.00 63.59 104 PRO A C 1
ATOM 799 O O . PRO A 1 104 ? 20.054 8.972 -1.687 1.00 63.59 104 PRO A O 1
ATOM 802 N N . TYR A 1 105 ? 19.319 7.133 -2.750 1.00 67.06 105 TYR A N 1
ATOM 803 C CA . TYR A 1 105 ? 18.056 7.088 -2.024 1.00 67.06 105 TYR A CA 1
ATOM 804 C C . TYR A 1 105 ? 18.269 6.334 -0.711 1.00 67.06 105 TYR A C 1
ATOM 806 O O . TYR A 1 105 ? 18.725 5.191 -0.686 1.00 67.06 105 TYR A O 1
ATOM 814 N N . GLU A 1 106 ? 17.902 6.941 0.410 1.00 74.25 106 GLU A N 1
ATOM 815 C CA . GLU A 1 106 ? 17.896 6.226 1.687 1.00 74.25 106 GLU A CA 1
ATOM 816 C C . GLU A 1 106 ? 16.471 5.775 1.995 1.00 74.25 106 GLU A C 1
ATOM 818 O O . GLU A 1 106 ? 15.542 6.588 2.021 1.00 74.25 106 GLU A O 1
ATOM 823 N N . LEU A 1 107 ? 16.299 4.471 2.227 1.00 75.12 107 LEU A N 1
ATOM 824 C CA . LEU A 1 107 ? 15.054 3.902 2.715 1.00 75.12 107 LEU A CA 1
ATOM 825 C C . LEU A 1 107 ? 15.224 3.521 4.186 1.00 75.12 107 LEU A C 1
ATOM 827 O O . LEU A 1 107 ? 16.103 2.749 4.574 1.00 75.12 107 LEU A O 1
ATOM 831 N N . ARG A 1 108 ? 14.328 4.040 5.016 1.00 79.69 108 ARG A N 1
ATOM 832 C CA . ARG A 1 108 ? 14.217 3.666 6.425 1.00 79.69 108 ARG A CA 1
ATOM 833 C C . ARG A 1 108 ? 12.832 3.107 6.686 1.00 79.69 108 ARG A C 1
ATOM 835 O O . ARG A 1 108 ? 11.853 3.590 6.116 1.00 79.69 108 ARG A O 1
ATOM 842 N N . ALA A 1 109 ? 12.753 2.097 7.543 1.00 78.69 109 ALA A N 1
ATOM 843 C CA . ALA A 1 109 ? 11.491 1.489 7.930 1.00 78.69 109 ALA A CA 1
ATOM 844 C C . ALA A 1 109 ? 11.425 1.249 9.443 1.00 78.69 109 ALA A C 1
ATOM 846 O O . ALA A 1 109 ? 12.417 0.896 10.088 1.00 78.69 109 ALA A O 1
ATOM 847 N N . TRP A 1 110 ? 10.228 1.422 9.997 1.00 82.69 110 TRP A N 1
ATOM 848 C CA . TRP A 1 110 ? 9.916 1.225 11.409 1.00 82.69 110 TRP A CA 1
ATOM 849 C C . TRP A 1 110 ? 8.673 0.348 11.528 1.00 82.69 110 TRP A C 1
ATOM 851 O O . TRP A 1 110 ? 7.652 0.713 10.942 1.00 82.69 110 TRP A O 1
ATOM 861 N N . PRO A 1 111 ? 8.694 -0.765 12.280 1.00 81.56 111 PRO A N 1
ATOM 862 C CA . PRO A 1 111 ? 7.460 -1.472 12.575 1.00 81.56 111 PRO A CA 1
ATOM 863 C C . PRO A 1 111 ? 6.558 -0.605 13.443 1.00 81.56 111 PRO A C 1
ATOM 865 O O . PRO A 1 111 ? 6.989 0.056 14.393 1.00 81.56 111 PRO A O 1
ATOM 868 N N . VAL A 1 112 ? 5.283 -0.636 13.101 1.00 82.62 112 VAL A N 1
ATOM 869 C CA . VAL A 1 112 ? 4.224 0.028 13.835 1.00 82.62 112 VAL A CA 1
ATOM 870 C C . VAL A 1 112 ? 3.570 -1.015 14.724 1.00 82.62 112 VAL A C 1
ATOM 872 O O . VAL A 1 112 ? 2.957 -1.970 14.253 1.00 82.62 112 VAL A O 1
ATOM 875 N N . THR A 1 113 ? 3.733 -0.842 16.028 1.00 86.38 113 THR A N 1
ATOM 876 C CA . THR A 1 113 ? 3.057 -1.637 17.050 1.00 86.38 113 THR A CA 1
ATOM 877 C C . THR A 1 113 ? 1.817 -0.887 17.520 1.00 86.38 113 THR A C 1
ATOM 879 O O . THR A 1 113 ? 1.637 0.290 17.205 1.00 86.38 113 THR A O 1
ATOM 882 N N . ARG A 1 114 ? 0.966 -1.537 18.321 1.00 86.69 114 ARG A N 1
ATOM 883 C CA . ARG A 1 114 ? -0.169 -0.852 18.956 1.00 86.69 114 ARG A CA 1
ATOM 884 C C . ARG A 1 114 ? 0.294 0.368 19.768 1.00 86.69 114 ARG A C 1
ATOM 886 O O . ARG A 1 114 ? -0.326 1.421 19.676 1.00 86.69 114 ARG A O 1
ATOM 893 N N . ASP A 1 115 ? 1.422 0.247 20.466 1.00 88.88 115 ASP A N 1
ATOM 894 C CA . ASP A 1 115 ? 1.980 1.313 21.306 1.00 88.88 115 ASP A CA 1
ATOM 895 C C . ASP A 1 115 ? 2.590 2.466 20.493 1.00 88.88 115 ASP A C 1
ATOM 897 O O . ASP A 1 115 ? 2.612 3.604 20.956 1.00 88.88 115 ASP A O 1
ATOM 901 N N . SER A 1 116 ? 3.087 2.201 19.277 1.00 89.81 116 SER A N 1
ATOM 902 C CA . SER A 1 116 ? 3.685 3.227 18.411 1.00 89.81 116 SER A CA 1
ATOM 903 C C . SER A 1 116 ? 2.745 3.758 17.326 1.00 89.81 116 SER A C 1
ATOM 905 O O . SER A 1 116 ? 3.129 4.674 16.598 1.00 89.81 116 SER A O 1
ATOM 907 N N . LEU A 1 117 ? 1.517 3.236 17.222 1.00 91.06 117 LEU A N 1
ATOM 908 C CA . LEU A 1 117 ? 0.579 3.537 16.137 1.00 91.06 117 LEU A CA 1
ATOM 909 C C . LEU A 1 117 ? 0.239 5.025 16.027 1.00 91.06 117 LEU A C 1
ATOM 911 O O . LEU A 1 117 ? 0.373 5.597 14.948 1.00 91.06 117 LEU A O 1
ATOM 915 N N . VAL A 1 118 ? -0.134 5.671 17.134 1.00 93.31 118 VAL A N 1
ATOM 916 C CA . VAL A 1 118 ? -0.480 7.106 17.154 1.00 93.31 118 VAL A CA 1
ATOM 917 C C . VAL A 1 118 ? 0.702 7.957 16.685 1.00 93.31 118 VAL A C 1
ATOM 919 O O . VAL A 1 118 ? 0.556 8.802 15.800 1.00 93.31 118 VAL A O 1
ATOM 922 N N . ARG A 1 119 ? 1.904 7.669 17.201 1.00 92.56 119 ARG A N 1
ATOM 923 C CA . ARG A 1 119 ? 3.142 8.324 16.765 1.00 92.56 119 ARG A CA 1
ATOM 924 C C . ARG A 1 119 ? 3.410 8.092 15.286 1.00 92.56 119 ARG A C 1
ATOM 926 O O . ARG A 1 119 ? 3.746 9.036 14.582 1.00 92.56 119 ARG A O 1
ATOM 933 N N . ALA A 1 120 ? 3.260 6.866 14.797 1.00 91.38 120 ALA A N 1
ATOM 934 C CA . ALA A 1 120 ? 3.487 6.553 13.394 1.00 91.38 120 ALA A CA 1
ATOM 935 C C . ALA A 1 120 ? 2.502 7.299 12.475 1.00 91.38 120 ALA A C 1
ATOM 937 O O . ALA A 1 120 ? 2.911 7.801 11.429 1.00 91.38 120 ALA A O 1
ATOM 938 N N . VAL A 1 121 ? 1.230 7.429 12.879 1.00 92.19 121 VAL A N 1
ATOM 939 C CA . VAL A 1 121 ? 0.209 8.198 12.142 1.00 92.19 121 VAL A CA 1
ATOM 940 C C . VAL A 1 121 ? 0.591 9.673 12.063 1.00 92.19 121 VAL A C 1
ATOM 942 O O . VAL A 1 121 ? 0.561 10.234 10.971 1.00 92.19 121 VAL A O 1
ATOM 945 N N . ALA A 1 122 ? 1.029 10.283 13.167 1.00 92.94 122 ALA A N 1
ATOM 946 C CA . ALA A 1 122 ? 1.535 11.656 13.153 1.00 92.94 122 ALA A CA 1
ATOM 947 C C . ALA A 1 122 ? 2.756 11.794 12.226 1.00 92.94 122 ALA A C 1
ATOM 949 O O . ALA A 1 122 ? 2.830 12.687 11.382 1.00 92.94 122 ALA A O 1
ATOM 950 N N . GLN A 1 123 ? 3.695 10.851 12.324 1.00 91.38 123 GLN A N 1
ATOM 951 C CA . GLN A 1 123 ? 4.927 10.855 11.540 1.00 91.38 123 GLN A CA 1
ATOM 952 C C . GLN A 1 123 ? 4.687 10.709 10.035 1.00 91.38 123 GLN A C 1
ATOM 954 O O . GLN A 1 123 ? 5.452 11.272 9.256 1.00 91.38 123 GLN A O 1
ATOM 959 N N . ARG A 1 124 ? 3.596 10.071 9.585 1.00 89.94 124 ARG A N 1
ATOM 960 C CA . ARG A 1 124 ? 3.211 10.083 8.159 1.00 89.94 124 ARG A CA 1
ATOM 961 C C . ARG A 1 124 ? 3.145 11.509 7.591 1.00 89.94 124 ARG A C 1
ATOM 963 O O . ARG A 1 124 ? 3.544 11.719 6.451 1.00 89.94 124 ARG A O 1
ATOM 970 N N . PHE A 1 125 ? 2.698 12.477 8.389 1.00 89.25 125 PHE A N 1
ATOM 971 C CA . PHE A 1 125 ? 2.544 13.882 7.997 1.00 89.25 125 PHE A CA 1
ATOM 972 C C . PHE A 1 125 ? 3.715 14.778 8.437 1.00 89.25 125 PHE A C 1
ATOM 974 O O . PHE A 1 125 ? 3.724 15.978 8.159 1.00 89.25 125 PHE A O 1
ATOM 981 N N . ASN A 1 126 ? 4.718 14.220 9.121 1.00 88.94 126 ASN A N 1
ATOM 982 C CA . ASN A 1 126 ? 5.884 14.944 9.619 1.00 88.94 126 ASN A CA 1
ATOM 983 C C . ASN A 1 126 ? 7.175 14.398 9.008 1.00 88.94 126 ASN A C 1
ATOM 985 O O . ASN A 1 126 ? 7.907 13.631 9.623 1.00 88.94 126 ASN A O 1
ATOM 989 N N . SER A 1 127 ? 7.471 14.807 7.776 1.00 79.31 127 SER A N 1
ATOM 990 C CA . SER A 1 127 ? 8.648 14.312 7.061 1.00 79.31 127 SER A CA 1
ATOM 991 C C . SER A 1 127 ? 9.982 14.800 7.635 1.00 79.31 127 SER A C 1
ATOM 993 O O . SER A 1 127 ? 11.007 14.152 7.421 1.00 79.31 127 SER A O 1
ATOM 995 N N . GLN A 1 128 ? 10.000 15.915 8.370 1.00 74.31 128 GLN A N 1
ATOM 996 C CA . GLN A 1 128 ? 11.243 16.555 8.814 1.00 74.31 128 GLN A CA 1
ATOM 997 C C . GLN A 1 128 ? 11.803 15.989 10.124 1.00 74.31 128 GLN A C 1
ATOM 999 O O . GLN A 1 128 ? 13.008 16.086 10.361 1.00 74.31 128 GLN A O 1
ATOM 1004 N N . HIS A 1 129 ? 10.964 15.388 10.973 1.00 68.56 129 HIS A N 1
ATOM 1005 C CA . HIS A 1 129 ? 11.350 15.008 12.332 1.00 68.56 129 HIS A CA 1
ATOM 1006 C C . HIS A 1 129 ? 10.855 13.613 12.715 1.00 68.56 129 HIS A C 1
ATOM 1008 O O . HIS A 1 129 ? 9.980 13.471 13.571 1.00 68.56 129 HIS A O 1
ATOM 1014 N N . ASN A 1 130 ? 11.473 12.573 12.146 1.00 67.38 130 ASN A N 1
ATOM 1015 C CA . ASN A 1 130 ? 11.205 11.199 12.567 1.00 67.38 130 ASN A CA 1
ATOM 1016 C C . ASN A 1 130 ? 11.756 10.948 13.973 1.00 67.38 130 ASN A C 1
ATOM 1018 O O . ASN A 1 130 ? 12.962 10.842 14.179 1.00 67.38 130 ASN A O 1
ATOM 1022 N N . GLN A 1 131 ? 10.847 10.829 14.940 1.00 70.38 131 GLN A N 1
ATOM 1023 C CA . GLN A 1 131 ? 11.165 10.529 16.343 1.00 70.38 131 GLN A CA 1
ATOM 1024 C C . GLN A 1 131 ? 11.142 9.024 16.658 1.00 70.38 131 GLN A C 1
ATOM 1026 O O . GLN A 1 131 ? 11.352 8.619 17.800 1.00 70.38 131 GLN A O 1
ATOM 1031 N N . LEU A 1 132 ? 10.845 8.179 15.668 1.00 72.69 132 LEU A N 1
ATOM 1032 C CA . LEU A 1 132 ? 10.919 6.730 15.813 1.00 72.69 132 LEU A CA 1
ATOM 1033 C C . LEU A 1 132 ? 12.370 6.269 15.628 1.00 72.69 132 LEU A C 1
ATOM 1035 O O . LEU A 1 132 ? 13.040 6.669 14.675 1.00 72.69 132 LEU A O 1
ATOM 1039 N N . THR A 1 133 ? 12.850 5.388 16.505 1.00 71.50 133 THR A N 1
ATOM 1040 C CA . THR A 1 133 ? 14.175 4.771 16.358 1.00 71.50 133 THR A CA 1
ATOM 1041 C C . THR A 1 133 ? 14.129 3.715 15.254 1.00 71.50 133 THR A C 1
ATOM 1043 O O . THR A 1 133 ? 13.363 2.758 15.392 1.00 71.50 133 THR A O 1
ATOM 1046 N N . PRO A 1 134 ? 14.899 3.859 14.159 1.00 66.62 134 PRO A N 1
ATOM 1047 C CA . PRO A 1 134 ? 14.877 2.893 13.064 1.00 66.62 134 PRO A CA 1
ATOM 1048 C C . PRO A 1 134 ? 15.354 1.532 13.552 1.00 66.62 134 PRO A C 1
ATOM 1050 O O . PRO A 1 134 ? 16.391 1.425 14.200 1.00 66.62 134 PRO A O 1
ATOM 1053 N N . MET A 1 135 ? 14.592 0.484 13.233 1.00 60.91 135 MET A N 1
ATOM 1054 C CA . MET A 1 135 ? 15.027 -0.890 13.495 1.00 60.91 135 MET A CA 1
ATOM 1055 C C . MET A 1 135 ? 16.005 -1.377 12.435 1.00 60.91 135 MET A C 1
ATOM 1057 O O . MET A 1 135 ? 16.901 -2.164 12.733 1.00 60.91 135 MET A O 1
ATOM 1061 N N . ARG A 1 136 ? 15.837 -0.906 11.197 1.00 64.50 136 ARG A N 1
ATOM 1062 C CA . ARG A 1 136 ? 16.741 -1.208 10.099 1.00 64.50 136 ARG A CA 1
ATOM 1063 C C . ARG A 1 136 ? 16.795 -0.028 9.144 1.00 64.50 136 ARG A C 1
ATOM 1065 O O . ARG A 1 136 ? 15.778 0.429 8.625 1.00 64.50 136 ARG A O 1
ATOM 1072 N N . GLU A 1 137 ? 18.003 0.459 8.930 1.00 63.56 137 GLU A N 1
ATOM 1073 C CA . GLU A 1 137 ? 18.315 1.373 7.845 1.00 63.56 137 GLU A CA 1
ATOM 1074 C C . GLU A 1 137 ? 18.794 0.531 6.666 1.00 63.56 137 GLU A C 1
ATOM 1076 O O . GLU A 1 137 ? 19.603 -0.385 6.827 1.00 63.56 137 GLU A O 1
ATOM 1081 N N . THR A 1 138 ? 18.234 0.762 5.483 1.00 61.66 138 THR A N 1
ATOM 1082 C CA . THR A 1 138 ? 18.741 0.151 4.256 1.00 61.66 138 THR A CA 1
ATOM 1083 C C . THR A 1 138 ? 18.920 1.245 3.224 1.00 61.66 138 THR A C 1
ATOM 1085 O O . THR A 1 138 ? 17.967 1.759 2.646 1.00 61.66 138 THR A O 1
ATOM 1088 N N . THR A 1 139 ? 20.172 1.613 2.997 1.00 61.75 139 THR A N 1
ATOM 1089 C CA . THR A 1 139 ? 20.526 2.569 1.954 1.00 61.75 139 THR A CA 1
ATOM 1090 C C . THR A 1 139 ? 20.479 1.876 0.598 1.00 61.75 139 THR A C 1
ATOM 1092 O O . THR A 1 139 ? 21.130 0.849 0.402 1.00 61.75 139 THR A O 1
ATOM 1095 N N . LEU A 1 140 ? 19.714 2.441 -0.337 1.00 58.88 140 LEU A N 1
ATOM 1096 C CA . LEU A 1 140 ? 19.735 2.053 -1.741 1.00 58.88 140 LEU A CA 1
ATOM 1097 C C . LEU A 1 140 ? 20.503 3.096 -2.536 1.00 58.88 140 LEU A C 1
ATOM 1099 O O . LEU A 1 140 ? 19.980 4.136 -2.938 1.00 58.88 140 LEU A O 1
ATOM 1103 N N . THR A 1 141 ? 21.757 2.789 -2.823 1.00 56.31 141 THR A N 1
ATOM 1104 C CA . THR A 1 141 ? 22.524 3.601 -3.760 1.00 56.31 141 THR A CA 1
ATOM 1105 C C . THR A 1 141 ? 22.171 3.173 -5.174 1.00 56.31 141 THR A C 1
ATOM 1107 O O . THR A 1 141 ? 22.597 2.111 -5.621 1.00 56.31 141 THR A O 1
ATOM 1110 N N . ALA A 1 142 ? 21.385 3.992 -5.875 1.00 51.53 142 ALA A N 1
ATOM 1111 C CA . ALA A 1 142 ? 21.273 3.858 -7.321 1.00 51.53 142 ALA A CA 1
ATOM 1112 C C . ALA A 1 142 ? 22.661 4.141 -7.924 1.00 51.53 142 ALA A C 1
ATOM 1114 O O . ALA A 1 142 ? 23.289 5.121 -7.516 1.00 51.53 142 ALA A O 1
ATOM 1115 N N . PRO A 1 143 ? 23.193 3.292 -8.821 1.00 50.84 143 PRO A N 1
ATOM 1116 C CA . PRO A 1 143 ? 24.483 3.560 -9.443 1.00 50.84 143 PRO A CA 1
ATOM 1117 C C . PRO A 1 143 ? 24.419 4.836 -10.287 1.00 50.84 143 PRO A C 1
ATOM 1119 O O . PRO A 1 143 ? 23.415 5.099 -10.944 1.00 50.84 143 PRO A O 1
ATOM 1122 N N . ASP A 1 144 ? 25.523 5.585 -10.305 1.00 48.84 144 ASP A N 1
ATOM 1123 C CA . ASP A 1 144 ? 25.611 6.949 -10.847 1.00 48.84 144 ASP A CA 1
ATOM 1124 C C . ASP A 1 144 ? 25.249 7.109 -12.341 1.00 48.84 144 ASP A C 1
ATOM 1126 O O . ASP A 1 144 ? 25.175 8.243 -12.810 1.00 48.84 144 ASP A O 1
ATOM 1130 N N . GLN A 1 145 ? 25.050 6.030 -13.116 1.00 47.25 145 GLN A N 1
ATOM 1131 C CA . GLN A 1 145 ? 24.938 6.100 -14.587 1.00 47.25 145 GLN A CA 1
ATOM 1132 C C . GLN A 1 145 ? 24.045 5.040 -15.266 1.00 47.25 145 GLN A C 1
ATOM 1134 O O . GLN A 1 145 ? 24.216 4.786 -16.456 1.00 47.25 145 GLN A O 1
ATOM 1139 N N . ALA A 1 146 ? 23.110 4.388 -14.570 1.00 42.59 146 ALA A N 1
ATOM 1140 C CA . ALA A 1 146 ? 22.212 3.429 -15.227 1.00 42.59 146 ALA A CA 1
ATOM 1141 C C . ALA A 1 146 ? 20.842 4.054 -15.523 1.00 42.59 146 ALA A C 1
ATOM 1143 O O . ALA A 1 146 ? 20.201 4.571 -14.609 1.00 42.59 146 ALA A O 1
ATOM 1144 N N . ASP A 1 147 ? 20.396 3.968 -16.783 1.00 45.53 147 ASP A N 1
ATOM 1145 C CA . ASP A 1 147 ? 19.160 4.605 -17.255 1.00 45.53 147 ASP A CA 1
ATOM 1146 C C . ASP A 1 147 ? 17.939 4.197 -16.417 1.00 45.53 147 ASP A C 1
ATOM 1148 O O . ASP A 1 147 ? 17.180 5.045 -15.966 1.00 45.53 147 ASP A O 1
ATOM 1152 N N . PHE A 1 148 ? 17.804 2.921 -16.070 1.00 46.56 148 PHE A N 1
ATOM 1153 C CA . PHE A 1 148 ? 16.877 2.453 -15.043 1.00 46.56 148 PHE A CA 1
ATOM 1154 C C . PHE A 1 148 ? 17.446 1.163 -14.448 1.00 46.56 148 PHE A C 1
ATOM 1156 O O . PHE A 1 148 ? 17.912 0.294 -15.183 1.00 46.56 148 PHE A O 1
ATOM 1163 N N . GLN A 1 149 ? 17.436 1.014 -13.121 1.00 47.19 149 GLN A N 1
ATOM 1164 C CA . GLN A 1 149 ? 17.717 -0.275 -12.488 1.00 47.19 149 GLN A CA 1
ATOM 1165 C C . GLN A 1 149 ? 16.580 -0.663 -11.556 1.00 47.19 149 GLN A C 1
ATOM 1167 O O . GLN A 1 149 ? 16.223 0.058 -10.626 1.00 47.19 149 GLN A O 1
ATOM 1172 N N . HIS A 1 150 ? 16.037 -1.854 -11.791 1.00 48.47 150 HIS A N 1
ATOM 1173 C CA . HIS A 1 150 ? 15.147 -2.520 -10.856 1.00 48.47 150 HIS A CA 1
ATOM 1174 C C . HIS A 1 150 ? 15.949 -2.926 -9.616 1.00 48.47 150 HIS A C 1
ATOM 1176 O O . HIS A 1 150 ? 16.553 -3.995 -9.570 1.00 48.47 150 HIS A O 1
ATOM 1182 N N . MET A 1 151 ? 15.987 -2.059 -8.607 1.00 49.19 151 MET A N 1
ATOM 1183 C CA . MET A 1 151 ? 16.646 -2.356 -7.334 1.00 49.19 151 MET A CA 1
ATOM 1184 C C . MET A 1 151 ? 15.645 -2.793 -6.268 1.00 49.19 151 MET A C 1
ATOM 1186 O O . MET A 1 151 ? 15.328 -2.031 -5.357 1.00 49.19 151 MET A O 1
ATOM 1190 N N . GLY A 1 152 ? 15.196 -4.044 -6.370 1.00 52.03 152 GLY A N 1
ATOM 1191 C CA . GLY A 1 152 ? 14.354 -4.697 -5.371 1.00 52.03 152 GLY A CA 1
ATOM 1192 C C . GLY A 1 152 ? 15.047 -4.897 -4.032 1.00 52.03 152 GLY A C 1
ATOM 1193 O O . GLY A 1 152 ? 16.037 -5.624 -3.961 1.00 52.03 152 GLY A O 1
ATOM 1194 N N . ILE A 1 153 ? 14.492 -4.343 -2.949 1.00 53.84 153 ILE A N 1
ATOM 1195 C CA . ILE A 1 153 ? 14.738 -4.889 -1.606 1.00 53.84 153 ILE A CA 1
ATOM 1196 C C . ILE A 1 153 ? 13.577 -5.811 -1.230 1.00 53.84 153 ILE A C 1
ATOM 1198 O O . ILE A 1 153 ? 12.507 -5.272 -0.941 1.00 53.84 153 ILE A O 1
ATOM 1202 N N . PRO A 1 154 ? 13.808 -7.139 -1.148 1.00 55.12 154 PRO A N 1
ATOM 1203 C CA . PRO A 1 154 ? 12.884 -8.092 -0.538 1.00 55.12 154 PRO A CA 1
ATOM 1204 C C . PRO A 1 154 ? 12.332 -7.569 0.787 1.00 55.12 154 PRO A C 1
ATOM 1206 O O . PRO A 1 154 ? 13.109 -7.140 1.646 1.00 55.12 154 PRO A O 1
ATOM 1209 N N . ALA A 1 155 ? 11.019 -7.642 1.007 1.00 55.50 155 ALA A N 1
ATOM 1210 C CA . ALA A 1 155 ? 10.446 -7.304 2.316 1.00 55.50 155 ALA A CA 1
ATOM 1211 C C . ALA A 1 155 ? 11.068 -8.141 3.418 1.00 55.50 155 ALA A C 1
ATOM 1213 O O . ALA A 1 155 ? 11.359 -7.611 4.482 1.00 55.50 155 ALA A O 1
ATOM 1214 N N . SER A 1 156 ? 11.358 -9.413 3.162 1.00 58.00 156 SER A N 1
ATOM 1215 C CA . SER A 1 156 ? 12.096 -10.265 4.094 1.00 58.00 156 SER A CA 1
ATOM 1216 C C . SER A 1 156 ? 13.414 -9.640 4.589 1.00 58.00 156 SER A C 1
ATOM 1218 O O . SER A 1 156 ? 13.849 -9.907 5.710 1.00 58.00 156 SER A O 1
ATOM 1220 N N . LYS A 1 157 ? 14.045 -8.750 3.808 1.00 59.16 157 LYS A N 1
ATOM 1221 C CA . LYS A 1 157 ? 15.235 -7.982 4.214 1.00 59.16 157 LYS A CA 1
ATOM 1222 C C . LYS A 1 157 ? 14.920 -6.678 4.951 1.00 59.16 157 LYS A C 1
ATOM 1224 O O . LYS A 1 157 ? 15.824 -6.134 5.573 1.00 59.16 157 LYS A O 1
ATOM 1229 N N . 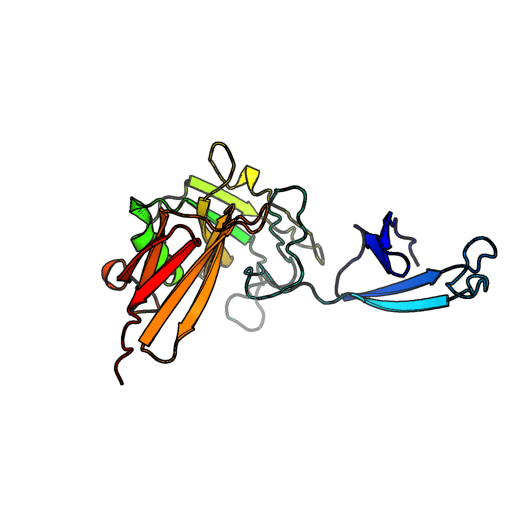LEU A 1 158 ? 13.696 -6.166 4.918 1.00 57.59 158 LEU A N 1
ATOM 1230 C CA . LEU A 1 158 ? 13.288 -4.952 5.640 1.00 57.59 158 LEU A CA 1
ATOM 1231 C C . LEU A 1 158 ? 12.511 -5.260 6.924 1.00 57.59 158 LEU A C 1
ATOM 1233 O O . LEU A 1 158 ? 12.613 -4.514 7.896 1.00 57.59 158 LEU A O 1
ATOM 1237 N N . LEU A 1 159 ? 11.758 -6.358 6.942 1.00 62.06 159 LEU A N 1
ATOM 1238 C CA . LEU A 1 159 ? 10.777 -6.668 7.973 1.00 62.06 159 LEU A CA 1
ATOM 1239 C C . LEU A 1 159 ? 11.358 -7.694 8.952 1.00 62.06 159 LEU A C 1
ATOM 1241 O O . LEU A 1 159 ? 11.732 -8.802 8.575 1.00 62.06 159 LEU A O 1
ATOM 1245 N N . VAL A 1 160 ? 11.446 -7.323 10.230 1.00 55.09 160 VAL A N 1
ATOM 1246 C CA . VAL A 1 160 ? 11.879 -8.224 11.307 1.00 55.09 160 VAL A CA 1
ATOM 1247 C C . VAL A 1 160 ? 10.631 -8.763 11.999 1.00 55.09 160 VAL A C 1
ATOM 1249 O O . VAL A 1 160 ? 10.001 -8.065 12.787 1.00 55.09 160 VAL A O 1
ATOM 1252 N N . GLY A 1 161 ? 10.259 -10.004 11.693 1.00 55.38 161 GLY A N 1
ATOM 1253 C CA . GLY A 1 161 ? 9.155 -10.705 12.345 1.00 55.38 161 GLY A CA 1
ATOM 1254 C C . GLY A 1 161 ? 9.016 -12.138 11.825 1.00 55.38 161 GLY A C 1
ATOM 1255 O O . GLY A 1 161 ? 9.418 -12.401 10.693 1.00 55.38 161 GLY A O 1
ATOM 1256 N N . PRO A 1 162 ? 8.443 -13.071 12.609 1.00 47.91 162 PRO A N 1
ATOM 1257 C CA . PRO A 1 162 ? 8.429 -14.507 12.300 1.00 47.91 162 PRO A CA 1
ATOM 1258 C C . PRO A 1 162 ? 7.703 -14.891 10.999 1.00 47.91 162 PRO A C 1
ATOM 1260 O O . PRO A 1 162 ? 7.766 -16.053 10.606 1.00 47.91 162 PRO A O 1
ATOM 1263 N N . ARG A 1 163 ? 7.028 -13.944 10.330 1.00 55.00 163 ARG A N 1
ATOM 1264 C CA . ARG A 1 163 ? 6.366 -14.139 9.030 1.00 55.00 163 ARG A CA 1
ATOM 1265 C C . ARG A 1 163 ? 6.345 -12.903 8.113 1.00 55.00 163 ARG A C 1
ATOM 1267 O O . ARG A 1 163 ? 5.634 -12.896 7.123 1.00 55.00 163 ARG A O 1
ATOM 1274 N N . GLY A 1 164 ? 7.058 -11.826 8.448 1.00 61.97 164 GLY A N 1
ATOM 1275 C CA . GLY A 1 164 ? 7.036 -10.598 7.634 1.00 61.97 164 GLY A CA 1
ATOM 1276 C C . GLY A 1 164 ? 5.709 -9.813 7.606 1.00 61.97 164 GLY A C 1
ATOM 1277 O O . GLY A 1 164 ? 5.669 -8.770 6.966 1.00 61.97 164 GLY A O 1
ATOM 1278 N N . HIS A 1 165 ? 4.649 -10.236 8.308 1.00 70.56 165 HIS A N 1
ATOM 1279 C CA . HIS A 1 165 ? 3.396 -9.469 8.411 1.00 70.56 165 HIS A CA 1
ATOM 1280 C C . HIS A 1 165 ? 3.514 -8.286 9.386 1.00 70.56 165 HIS A C 1
ATOM 1282 O O . HIS A 1 165 ? 4.203 -8.372 10.407 1.00 70.56 165 HIS A O 1
ATOM 1288 N N . GLY A 1 166 ? 2.797 -7.198 9.106 1.00 76.00 166 GLY A N 1
ATOM 1289 C CA . GLY A 1 166 ? 2.694 -6.029 9.976 1.00 76.00 166 GLY A CA 1
ATOM 1290 C C . GLY A 1 166 ? 2.474 -4.718 9.226 1.00 76.00 166 GLY A C 1
ATOM 1291 O O . GLY A 1 166 ? 2.537 -4.653 7.999 1.00 76.00 166 GLY A O 1
ATOM 1292 N N . LEU A 1 167 ? 2.238 -3.655 9.993 1.00 78.94 167 LEU A N 1
ATOM 1293 C CA . LEU A 1 167 ? 2.250 -2.282 9.502 1.00 78.94 167 LEU A CA 1
ATOM 1294 C C . LEU A 1 167 ? 3.630 -1.679 9.763 1.00 78.94 167 LEU A C 1
ATOM 1296 O O . LEU A 1 167 ? 4.198 -1.841 10.841 1.00 78.94 167 LEU A O 1
ATOM 1300 N N . PHE A 1 168 ? 4.154 -0.951 8.790 1.00 80.38 168 PHE A N 1
ATOM 1301 C CA . PHE A 1 168 ? 5.452 -0.304 8.847 1.00 80.38 168 PHE A CA 1
ATOM 1302 C C . PHE A 1 168 ? 5.311 1.140 8.382 1.00 80.38 168 PHE A C 1
ATOM 1304 O O . PHE A 1 168 ? 4.667 1.424 7.371 1.00 80.38 168 PHE A O 1
ATOM 1311 N N . LEU A 1 169 ? 5.932 2.063 9.106 1.00 83.75 169 LEU A N 1
ATOM 1312 C CA . LEU A 1 169 ? 6.193 3.395 8.586 1.00 83.75 169 LEU A CA 1
ATOM 1313 C C . LEU A 1 169 ? 7.445 3.290 7.715 1.00 83.75 169 LEU A C 1
ATOM 1315 O O . LEU A 1 169 ? 8.456 2.752 8.162 1.00 83.75 169 LEU A O 1
ATOM 1319 N N . ARG A 1 170 ? 7.390 3.795 6.486 1.00 83.81 170 ARG A N 1
ATOM 1320 C CA . ARG A 1 170 ? 8.552 3.979 5.613 1.00 83.81 170 ARG A CA 1
ATOM 1321 C C . ARG A 1 170 ? 8.912 5.455 5.535 1.00 83.81 170 ARG A C 1
ATOM 1323 O O . ARG A 1 170 ? 8.021 6.300 5.524 1.00 83.81 170 ARG A O 1
ATOM 1330 N N . GLN A 1 171 ? 10.198 5.746 5.410 1.00 82.75 171 GLN A N 1
ATOM 1331 C CA . GLN A 1 171 ? 10.718 7.049 5.017 1.00 82.75 171 GLN A CA 1
ATOM 1332 C C . GLN A 1 171 ? 11.645 6.859 3.831 1.00 82.75 171 GLN A C 1
ATOM 1334 O O . GLN A 1 171 ? 12.569 6.049 3.881 1.00 82.75 171 GLN A O 1
ATOM 1339 N N . VAL A 1 172 ? 11.406 7.643 2.792 1.00 78.44 172 VAL A N 1
ATOM 1340 C CA . VAL A 1 172 ? 12.289 7.760 1.640 1.00 78.44 172 VAL A CA 1
ATOM 1341 C C . VAL A 1 172 ? 12.932 9.131 1.695 1.00 78.44 172 VAL A C 1
ATOM 1343 O O . VAL A 1 172 ? 12.233 10.145 1.621 1.00 78.44 172 VAL A O 1
ATOM 1346 N N . GLN A 1 173 ? 14.254 9.162 1.798 1.00 77.31 173 GLN A N 1
ATOM 1347 C CA . GLN A 1 173 ? 15.048 10.369 1.625 1.00 77.31 173 GLN A CA 1
ATOM 1348 C C . GLN A 1 173 ? 15.570 10.394 0.191 1.00 77.31 173 GLN A C 1
ATOM 1350 O O . GLN A 1 173 ? 16.320 9.508 -0.217 1.00 77.31 173 GLN A O 1
ATOM 1355 N N . ARG A 1 174 ? 15.137 11.398 -0.576 1.00 69.50 174 ARG A N 1
ATOM 1356 C CA . ARG A 1 174 ? 15.584 11.603 -1.960 1.00 69.50 174 ARG A CA 1
ATOM 1357 C C . ARG A 1 174 ? 16.863 12.435 -1.957 1.00 69.50 174 ARG A C 1
ATOM 1359 O O . ARG A 1 174 ? 17.872 12.030 -2.499 1.00 69.50 174 ARG A O 1
ATOM 1366 N N . SER A 1 175 ? 16.880 13.546 -1.235 1.00 67.75 175 SER A N 1
ATOM 1367 C CA . SER A 1 175 ? 18.076 14.382 -1.099 1.00 67.75 175 SER A CA 1
ATOM 1368 C C . SER A 1 175 ? 18.112 15.063 0.265 1.00 67.75 175 SER A C 1
ATOM 1370 O O . SER A 1 175 ? 17.157 14.961 1.043 1.00 67.75 175 SER A O 1
ATOM 1372 N N . LYS A 1 176 ? 19.215 15.753 0.587 1.00 67.06 176 LYS A N 1
ATOM 1373 C CA . LYS A 1 176 ? 19.335 16.565 1.813 1.00 67.06 176 LYS A CA 1
ATOM 1374 C C . LYS A 1 176 ? 18.159 17.550 1.930 1.00 67.06 176 LYS A C 1
ATOM 1376 O O . LYS A 1 176 ? 18.167 18.602 1.300 1.00 67.06 176 LYS A O 1
ATOM 1381 N N . GLY A 1 177 ? 17.175 17.204 2.762 1.00 68.31 177 GLY A N 1
ATOM 1382 C CA . GLY A 1 177 ? 15.993 18.021 3.062 1.00 68.31 177 GLY A CA 1
ATOM 1383 C C . GLY A 1 177 ? 14.680 17.557 2.422 1.00 68.31 177 GLY A C 1
ATOM 1384 O O . GLY A 1 177 ? 13.634 18.083 2.792 1.00 68.31 177 GLY A O 1
ATOM 1385 N N . TYR A 1 178 ? 14.703 16.567 1.522 1.00 72.88 178 TYR A N 1
ATOM 1386 C CA . TYR A 1 178 ? 13.493 16.023 0.896 1.00 72.88 178 TYR A CA 1
ATOM 1387 C C . TYR A 1 178 ? 13.257 14.585 1.334 1.00 72.88 178 TYR A C 1
ATOM 1389 O O . TYR A 1 178 ? 13.780 13.624 0.762 1.00 72.88 178 TYR A O 1
ATOM 1397 N N . THR A 1 179 ? 12.435 14.463 2.365 1.00 80.06 179 THR A N 1
ATOM 1398 C CA . THR A 1 179 ? 11.969 13.204 2.930 1.00 80.06 179 THR A CA 1
ATOM 1399 C C . THR A 1 179 ? 10.472 13.060 2.696 1.00 80.06 179 THR A C 1
ATOM 1401 O O . THR A 1 179 ? 9.708 14.024 2.741 1.00 80.06 179 THR A O 1
ATOM 1404 N N . THR A 1 180 ? 10.040 11.833 2.443 1.00 81.69 180 THR A N 1
ATOM 1405 C CA . THR A 1 180 ? 8.622 11.475 2.339 1.00 81.69 180 THR A CA 1
ATOM 1406 C C . THR A 1 180 ? 8.369 10.283 3.235 1.00 81.69 180 THR A C 1
ATOM 1408 O O . THR A 1 180 ? 9.155 9.336 3.226 1.00 81.69 180 THR A O 1
ATOM 1411 N N . ASN A 1 181 ? 7.298 10.349 4.019 1.00 85.31 181 ASN A N 1
ATOM 1412 C CA . ASN A 1 181 ? 6.887 9.270 4.901 1.00 85.31 181 ASN A CA 1
ATOM 1413 C C . ASN A 1 181 ? 5.622 8.619 4.337 1.00 85.31 181 ASN A C 1
ATOM 1415 O O . ASN A 1 181 ? 4.770 9.293 3.767 1.00 85.31 181 ASN A O 1
ATOM 1419 N N . GLY A 1 182 ? 5.490 7.308 4.502 1.00 83.62 182 GLY A N 1
ATOM 1420 C CA . GLY A 1 182 ? 4.321 6.562 4.048 1.00 83.62 182 GLY A CA 1
ATOM 1421 C C . GLY A 1 182 ? 4.106 5.314 4.886 1.00 83.62 182 GLY A C 1
ATOM 1422 O O . GLY A 1 182 ? 4.994 4.899 5.626 1.00 83.62 182 GLY A O 1
ATOM 1423 N N . PHE A 1 183 ? 2.931 4.707 4.768 1.00 81.06 183 PHE A N 1
ATOM 1424 C CA . PHE A 1 183 ? 2.668 3.413 5.389 1.00 81.06 183 PHE A CA 1
ATOM 1425 C C . PHE A 1 183 ? 2.823 2.284 4.389 1.00 81.06 183 PHE A C 1
ATOM 1427 O O . PHE A 1 183 ? 2.524 2.425 3.207 1.00 81.06 183 PHE A O 1
ATOM 1434 N N . VAL A 1 184 ? 3.275 1.159 4.913 1.00 74.88 184 VAL A N 1
ATOM 1435 C CA . VAL A 1 184 ? 3.461 -0.102 4.219 1.00 74.88 184 VAL A CA 1
ATOM 1436 C C . VAL A 1 184 ? 2.806 -1.166 5.083 1.00 74.88 184 VAL A C 1
ATOM 1438 O O . VAL A 1 184 ? 3.154 -1.297 6.251 1.00 74.88 184 VAL A O 1
ATOM 1441 N N . SER A 1 185 ? 1.848 -1.901 4.529 1.00 75.50 185 SER A N 1
ATOM 1442 C CA . SER A 1 185 ? 1.160 -2.979 5.239 1.00 75.50 185 SER A CA 1
ATOM 1443 C C . SER A 1 185 ? 1.428 -4.306 4.549 1.00 75.50 185 SER A C 1
ATOM 1445 O O . SER A 1 185 ? 1.185 -4.433 3.352 1.00 75.50 185 SER A O 1
ATOM 1447 N N . VAL A 1 186 ? 1.889 -5.289 5.314 1.00 73.44 186 VAL A N 1
ATOM 1448 C CA . VAL A 1 186 ? 1.899 -6.703 4.937 1.00 73.44 186 VAL A CA 1
ATOM 1449 C C . VAL A 1 186 ? 0.831 -7.378 5.779 1.00 73.44 186 VAL A C 1
ATOM 1451 O O . VAL A 1 186 ? 1.055 -7.672 6.952 1.00 73.44 186 VAL A O 1
ATOM 1454 N N . ALA A 1 187 ? -0.357 -7.541 5.214 1.00 74.38 187 ALA A N 1
ATOM 1455 C CA . ALA A 1 187 ? -1.511 -8.078 5.919 1.00 74.38 187 ALA A CA 1
ATOM 1456 C C . ALA A 1 187 ? -2.108 -9.243 5.138 1.00 74.38 187 ALA A C 1
ATOM 1458 O O . ALA A 1 187 ? -2.093 -9.228 3.913 1.00 74.38 187 ALA A O 1
ATOM 1459 N N . ASP A 1 188 ? -2.695 -10.189 5.865 1.00 75.88 188 ASP A N 1
ATOM 1460 C CA . ASP A 1 188 ? -3.409 -11.345 5.299 1.00 75.88 188 ASP A CA 1
ATOM 1461 C C . ASP A 1 188 ? -4.904 -11.040 5.100 1.00 75.88 188 ASP A C 1
ATOM 1463 O O . ASP A 1 188 ? -5.722 -11.922 4.832 1.00 75.88 188 ASP A O 1
ATOM 1467 N N . PHE A 1 189 ? -5.286 -9.776 5.290 1.00 81.00 189 PHE A N 1
ATOM 1468 C CA . PHE A 1 189 ? -6.654 -9.299 5.206 1.00 81.00 189 PHE A CA 1
ATOM 1469 C C . PHE A 1 189 ? -6.729 -7.916 4.558 1.00 81.00 189 PHE A C 1
ATOM 1471 O O . PHE A 1 189 ? -5.868 -7.056 4.756 1.00 81.00 189 PHE A O 1
ATOM 1478 N N . GLY A 1 190 ? -7.813 -7.702 3.819 1.00 83.88 190 GLY A N 1
ATOM 1479 C CA . GLY A 1 190 ? -8.203 -6.425 3.243 1.00 83.88 190 GLY A CA 1
ATOM 1480 C C . GLY A 1 190 ? -9.310 -5.761 4.047 1.00 83.88 190 GLY A C 1
ATOM 1481 O O . GLY A 1 190 ? -10.085 -6.421 4.739 1.00 83.88 190 GLY A O 1
ATOM 1482 N N . VAL A 1 191 ? -9.395 -4.436 3.929 1.00 84.69 191 VAL A N 1
ATOM 1483 C CA . VAL A 1 191 ? -10.474 -3.637 4.513 1.00 84.69 191 VAL A CA 1
ATOM 1484 C C . VAL A 1 191 ? -11.138 -2.835 3.403 1.00 84.69 191 VAL A C 1
ATOM 1486 O O . VAL A 1 191 ? -10.492 -2.017 2.754 1.00 84.69 191 VAL A O 1
ATOM 1489 N N . THR A 1 192 ? -12.437 -3.044 3.209 1.00 86.00 192 THR A N 1
ATOM 1490 C CA . THR A 1 192 ? -13.267 -2.197 2.345 1.00 86.00 192 THR A CA 1
ATOM 1491 C C . THR A 1 192 ? -14.057 -1.229 3.210 1.00 86.00 192 THR A C 1
ATOM 1493 O O . THR A 1 192 ? -14.732 -1.643 4.153 1.00 86.00 192 THR A O 1
ATOM 1496 N N . LEU A 1 193 ? -13.984 0.063 2.891 1.00 84.12 193 LEU A N 1
ATOM 1497 C CA . LEU A 1 193 ? -14.709 1.117 3.595 1.00 84.12 193 LEU A CA 1
ATOM 1498 C C . LEU A 1 193 ? -15.852 1.639 2.725 1.00 84.12 193 LEU A C 1
ATOM 1500 O O . LEU A 1 193 ? -15.640 2.023 1.577 1.00 84.12 193 LEU A O 1
ATOM 1504 N N . VAL A 1 194 ? -17.057 1.693 3.289 1.00 85.38 194 VAL A N 1
ATOM 1505 C CA . VAL A 1 194 ? -18.242 2.268 2.643 1.00 85.38 194 VAL A CA 1
ATOM 1506 C C . VAL A 1 194 ? -18.801 3.374 3.526 1.00 85.38 194 VAL A C 1
ATOM 1508 O O . VAL A 1 194 ? -19.211 3.138 4.666 1.00 85.38 194 VAL A O 1
ATOM 1511 N N . ALA A 1 195 ? -18.844 4.592 2.991 1.00 83.81 195 ALA A N 1
ATOM 1512 C CA . ALA A 1 195 ? -19.589 5.686 3.595 1.00 83.81 195 ALA A CA 1
ATOM 1513 C C . ALA A 1 195 ? -21.081 5.514 3.292 1.00 83.81 195 ALA A C 1
ATOM 1515 O O . ALA A 1 195 ? -21.476 5.268 2.153 1.00 83.81 195 ALA A O 1
ATOM 1516 N N . THR A 1 196 ? -21.920 5.635 4.315 1.00 79.06 196 THR A N 1
ATOM 1517 C CA . THR A 1 196 ? -23.379 5.577 4.166 1.00 79.06 196 THR A CA 1
ATOM 1518 C C . THR A 1 196 ? -23.977 6.975 4.268 1.00 79.06 196 THR A C 1
ATOM 1520 O O . THR A 1 196 ? -23.392 7.864 4.882 1.00 79.06 196 THR A O 1
ATOM 1523 N N . SER A 1 197 ? -25.197 7.153 3.764 1.00 74.94 197 SER A N 1
ATOM 1524 C CA . SER A 1 197 ? -25.972 8.402 3.849 1.00 74.94 197 SER A CA 1
ATOM 1525 C C . SER A 1 197 ? -26.349 8.843 5.275 1.00 74.94 197 SER A C 1
ATOM 1527 O O . SER A 1 197 ? -27.072 9.818 5.439 1.00 74.94 197 SER A O 1
ATOM 1529 N N . SER A 1 198 ? -25.899 8.127 6.311 1.00 75.12 198 SER A N 1
ATOM 1530 C CA . SER A 1 198 ? -26.324 8.301 7.705 1.00 75.12 198 SER A CA 1
ATOM 1531 C C . SER A 1 198 ? -25.200 8.727 8.656 1.00 75.12 198 SER A C 1
ATOM 1533 O O . SER A 1 198 ? -25.268 8.409 9.841 1.00 75.12 198 SER A O 1
ATOM 1535 N N . ASP A 1 199 ? -24.153 9.392 8.152 1.00 70.38 199 ASP A N 1
ATOM 1536 C CA . ASP A 1 199 ? -22.925 9.709 8.907 1.00 70.38 199 ASP A CA 1
ATOM 1537 C C . ASP A 1 199 ? -22.314 8.458 9.569 1.00 70.38 199 ASP A C 1
ATOM 1539 O O . ASP A 1 199 ? -21.799 8.487 10.688 1.00 70.38 199 ASP A O 1
ATOM 1543 N N . LYS A 1 200 ? -22.403 7.308 8.896 1.00 81.38 200 LYS A N 1
ATOM 1544 C CA . LYS A 1 200 ? -21.795 6.057 9.360 1.00 81.38 200 LYS A CA 1
ATOM 1545 C C . LYS A 1 200 ? -20.834 5.541 8.317 1.00 81.38 200 LYS A C 1
ATOM 1547 O O . LYS A 1 200 ? -21.185 5.466 7.136 1.00 81.38 200 LYS A O 1
ATOM 1552 N N . LEU A 1 201 ? -19.666 5.139 8.792 1.00 90.38 201 LEU A N 1
ATOM 1553 C CA . LEU A 1 201 ? -18.687 4.387 8.030 1.00 90.38 201 LEU A CA 1
ATOM 1554 C C . LEU A 1 201 ? -18.879 2.910 8.352 1.00 90.38 201 LEU A C 1
ATOM 1556 O O . LEU A 1 201 ? -18.992 2.520 9.512 1.00 90.38 201 LEU A O 1
ATOM 1560 N N . VAL A 1 202 ? -18.946 2.083 7.321 1.00 91.38 202 VAL A N 1
ATOM 1561 C CA . VAL A 1 202 ? -18.969 0.630 7.465 1.00 91.38 202 VAL A CA 1
ATOM 1562 C C . VAL A 1 202 ? -17.639 0.109 6.961 1.00 91.38 202 VAL A C 1
ATOM 1564 O O . VAL A 1 202 ? -17.267 0.389 5.824 1.00 91.38 202 VAL A O 1
ATOM 1567 N N . ALA A 1 203 ? -16.928 -0.627 7.808 1.00 92.25 203 ALA A N 1
ATOM 1568 C CA . ALA A 1 203 ? -15.733 -1.349 7.412 1.00 92.25 203 ALA A CA 1
ATOM 1569 C C . ALA A 1 203 ? -16.064 -2.836 7.304 1.00 92.25 203 ALA A C 1
ATOM 1571 O O . ALA A 1 203 ? -16.674 -3.405 8.211 1.00 92.25 203 ALA A O 1
ATOM 1572 N N . TRP A 1 204 ? -15.666 -3.447 6.195 1.00 93.06 204 TRP A N 1
ATOM 1573 C CA . TRP A 1 204 ? -15.759 -4.882 5.971 1.00 93.06 204 TRP A CA 1
ATOM 1574 C C . TRP A 1 204 ? -14.354 -5.456 5.827 1.00 93.06 204 TRP A C 1
ATOM 1576 O O . TRP A 1 204 ? -13.586 -4.995 4.981 1.00 93.06 204 TRP A O 1
ATOM 1586 N N . VAL A 1 205 ? -14.016 -6.417 6.685 1.00 91.94 205 VAL A N 1
ATOM 1587 C CA . VAL A 1 205 ? -12.691 -7.033 6.762 1.00 91.94 205 VAL A CA 1
ATOM 1588 C C . VAL A 1 205 ? -12.769 -8.465 6.249 1.00 91.94 205 VAL A C 1
ATOM 1590 O O . VAL A 1 205 ? -13.552 -9.273 6.758 1.00 91.94 205 VAL A O 1
ATOM 1593 N N . THR A 1 206 ? -11.945 -8.786 5.257 1.00 88.50 206 THR A N 1
ATOM 1594 C CA . THR A 1 206 ? -11.923 -10.095 4.587 1.00 88.50 206 THR A CA 1
ATOM 1595 C C . THR A 1 206 ? -10.500 -10.613 4.462 1.00 88.50 206 THR A C 1
ATOM 1597 O O . THR A 1 206 ? -9.589 -9.826 4.223 1.00 88.50 206 THR A O 1
ATOM 1600 N N . SER A 1 207 ? -10.294 -11.924 4.578 1.00 85.31 207 SER A N 1
ATOM 1601 C CA . SER A 1 207 ? -9.001 -12.545 4.277 1.00 85.31 207 SER A CA 1
ATOM 1602 C C . SER A 1 207 ? -8.660 -12.368 2.797 1.00 85.31 207 SER A C 1
ATOM 1604 O O . SER A 1 207 ? -9.541 -12.477 1.943 1.00 85.31 207 SER A O 1
ATOM 1606 N N . PHE A 1 208 ? -7.394 -12.095 2.484 1.00 78.62 208 PHE A N 1
ATOM 1607 C CA . PHE A 1 208 ? -6.932 -12.059 1.096 1.00 78.62 208 PHE A CA 1
ATOM 1608 C C . PHE A 1 208 ? -6.816 -13.451 0.474 1.00 78.62 208 PHE A C 1
ATOM 1610 O O . PHE A 1 208 ? -7.016 -13.577 -0.731 1.00 78.62 208 PHE A O 1
ATOM 1617 N N . ASP A 1 209 ? -6.548 -14.480 1.279 1.00 77.94 209 ASP A N 1
ATOM 1618 C CA . ASP A 1 209 ? -6.301 -15.835 0.779 1.00 77.94 209 ASP A CA 1
ATOM 1619 C C . ASP A 1 209 ? -7.555 -16.458 0.156 1.00 77.94 209 ASP A C 1
ATOM 1621 O O . ASP A 1 209 ? -7.480 -17.170 -0.844 1.00 77.94 209 ASP A O 1
ATOM 1625 N N . ASP A 1 210 ? -8.721 -16.212 0.757 1.00 82.56 210 ASP A N 1
ATOM 1626 C CA . ASP A 1 210 ? -9.965 -16.888 0.379 1.00 82.56 210 ASP A CA 1
ATOM 1627 C C . ASP A 1 210 ? -11.215 -15.993 0.381 1.00 82.56 210 ASP A C 1
ATOM 1629 O O . ASP A 1 210 ? -12.326 -16.477 0.151 1.00 82.56 210 ASP A O 1
ATOM 1633 N N . GLY A 1 211 ? -11.058 -14.694 0.648 1.00 84.12 211 GLY A N 1
ATOM 1634 C CA . GLY A 1 211 ? -12.157 -13.731 0.681 1.00 84.12 211 GLY A CA 1
ATOM 1635 C C . GLY A 1 211 ? -13.131 -13.904 1.850 1.00 84.12 211 GLY A C 1
ATOM 1636 O O . GLY A 1 211 ? -14.146 -13.203 1.890 1.00 84.12 211 GLY A O 1
ATOM 1637 N N . ARG A 1 212 ? -12.883 -14.814 2.806 1.00 93.12 212 ARG A N 1
ATOM 1638 C CA . ARG A 1 212 ? -13.808 -15.036 3.927 1.00 93.12 212 ARG A CA 1
ATOM 1639 C C . ARG A 1 212 ? -13.802 -13.858 4.905 1.00 93.12 212 ARG A C 1
ATOM 1641 O O . ARG A 1 212 ? -12.758 -13.235 5.109 1.00 93.12 212 ARG A O 1
ATOM 1648 N N . PRO A 1 213 ? -14.941 -13.557 5.557 1.00 95.94 213 PRO A N 1
ATOM 1649 C CA . PRO A 1 213 ? -14.989 -12.491 6.545 1.00 95.94 213 PRO A CA 1
ATOM 1650 C C . PRO A 1 213 ? -14.119 -12.775 7.772 1.00 95.94 213 PRO A C 1
ATOM 1652 O O . PRO A 1 213 ? -14.095 -13.897 8.280 1.00 95.94 213 PRO A O 1
ATOM 1655 N N . VAL A 1 214 ? -13.454 -11.739 8.286 1.00 95.38 214 VAL A N 1
ATOM 1656 C CA . VAL A 1 214 ? -12.629 -11.821 9.499 1.00 95.38 214 VAL A CA 1
ATOM 1657 C C . VAL A 1 214 ? -13.417 -11.266 10.679 1.00 95.38 214 VAL A C 1
ATOM 1659 O O . VAL A 1 214 ? -13.623 -10.057 10.782 1.00 95.38 214 VAL A O 1
ATOM 1662 N N . ALA A 1 215 ? -13.859 -12.147 11.574 1.00 97.50 215 ALA A N 1
ATOM 1663 C CA . ALA A 1 215 ? -14.575 -11.771 12.792 1.00 97.50 215 ALA A CA 1
ATOM 1664 C C . ALA A 1 215 ? -13.625 -11.292 13.902 1.00 97.50 215 ALA A C 1
ATOM 1666 O O . ALA A 1 215 ? -12.471 -11.715 13.964 1.00 97.50 215 ALA A O 1
ATOM 1667 N N . ALA A 1 216 ? -14.135 -10.448 14.805 1.00 97.00 216 ALA A N 1
ATOM 1668 C CA . ALA A 1 216 ? -13.403 -9.886 15.943 1.00 97.00 216 ALA A CA 1
ATOM 1669 C C . ALA A 1 216 ? -12.108 -9.128 15.574 1.00 97.00 216 ALA A C 1
ATOM 1671 O O . ALA A 1 216 ? -11.219 -8.968 16.412 1.00 97.00 216 ALA A O 1
ATOM 1672 N N . ALA A 1 217 ? -12.004 -8.628 14.342 1.00 94.50 217 ALA A N 1
ATOM 1673 C CA . ALA A 1 217 ? -10.942 -7.723 13.929 1.00 94.50 217 ALA A CA 1
ATOM 1674 C C . ALA A 1 217 ? -11.186 -6.336 14.533 1.00 94.50 217 ALA A C 1
ATOM 1676 O O . ALA A 1 217 ? -12.287 -5.793 14.435 1.00 94.50 217 ALA A O 1
ATOM 1677 N N . GLU A 1 218 ? -10.156 -5.760 15.149 1.00 94.81 218 GLU A N 1
ATOM 1678 C CA . GLU A 1 218 ? -10.195 -4.390 15.653 1.00 94.81 218 GLU A CA 1
ATOM 1679 C C . GLU A 1 218 ? -10.017 -3.403 14.502 1.00 94.81 218 GLU A C 1
ATOM 1681 O O . GLU A 1 218 ? -9.023 -3.444 13.777 1.00 94.81 218 GLU A O 1
ATOM 1686 N N . VAL A 1 219 ? -10.980 -2.496 14.350 1.00 92.69 219 VAL A N 1
ATOM 1687 C CA . VAL A 1 219 ? -10.921 -1.404 13.382 1.00 92.69 219 VAL A CA 1
ATOM 1688 C C . VAL A 1 219 ? -10.980 -0.092 14.139 1.00 92.69 219 VAL A C 1
ATOM 1690 O O . VAL A 1 219 ? -11.925 0.154 14.888 1.00 92.69 219 VAL A O 1
ATOM 1693 N N . THR A 1 220 ? -9.990 0.762 13.897 1.00 91.75 220 THR A N 1
ATOM 1694 C CA . THR A 1 220 ? -9.861 2.073 14.535 1.00 91.75 220 THR A CA 1
ATOM 1695 C C . THR A 1 220 ? -9.702 3.142 13.465 1.00 91.75 220 THR A C 1
ATOM 1697 O O . THR A 1 220 ? -8.829 3.052 12.603 1.00 91.75 220 THR A O 1
ATOM 1700 N N . LEU A 1 221 ? -10.557 4.159 13.523 1.00 90.12 221 LEU A N 1
ATOM 1701 C CA . LEU A 1 221 ? -10.520 5.330 12.662 1.00 90.12 221 LEU A CA 1
ATOM 1702 C C . LEU A 1 221 ? -9.794 6.466 13.381 1.00 90.12 221 LEU A C 1
ATOM 1704 O O . LEU A 1 221 ? -10.226 6.909 14.448 1.00 90.12 221 LEU A O 1
ATOM 1708 N N . PHE A 1 222 ? -8.725 6.960 12.765 1.00 91.06 222 PHE A N 1
ATOM 1709 C CA . PHE A 1 222 ? -7.973 8.114 13.244 1.00 91.06 222 PHE A CA 1
ATOM 1710 C C . PHE A 1 222 ? -8.325 9.361 12.430 1.00 91.06 222 PHE A C 1
ATOM 1712 O O . PHE A 1 222 ? -8.477 9.290 11.212 1.00 91.06 222 PHE A O 1
ATOM 1719 N N . HIS A 1 223 ? -8.407 10.506 13.100 1.00 91.06 223 HIS A N 1
ATOM 1720 C CA . HIS A 1 223 ? -8.422 11.826 12.479 1.00 91.06 223 HIS A CA 1
ATOM 1721 C C . HIS A 1 223 ? -7.128 12.546 12.829 1.00 91.06 223 HIS A C 1
ATOM 1723 O O . HIS A 1 223 ? -6.710 12.546 13.988 1.00 91.06 223 HIS A O 1
ATOM 1729 N N . VAL A 1 224 ? -6.514 13.154 11.818 1.00 93.19 224 VAL A N 1
ATOM 1730 C CA . VAL A 1 224 ? -5.310 13.961 11.978 1.00 93.19 224 VAL A CA 1
ATOM 1731 C C . VAL A 1 224 ? -5.680 15.408 11.684 1.00 93.19 224 VAL A C 1
ATOM 1733 O O . VAL A 1 224 ? -5.977 15.743 10.540 1.00 93.19 224 VAL A O 1
ATOM 1736 N N . SER A 1 225 ? -5.693 16.257 12.713 1.00 93.75 225 SER A N 1
ATOM 1737 C CA . SER A 1 225 ? -6.109 17.663 12.594 1.00 93.75 225 SER A CA 1
ATOM 1738 C C . SER A 1 225 ? -5.109 18.533 11.839 1.00 93.75 225 SER A C 1
ATOM 1740 O O . SER A 1 225 ? -5.467 19.610 11.367 1.00 93.75 225 SER A O 1
ATOM 1742 N N . ASN A 1 226 ? -3.863 18.077 11.728 1.00 91.19 226 ASN A N 1
ATOM 1743 C CA . ASN A 1 226 ? -2.788 18.770 11.041 1.00 91.19 226 ASN A CA 1
ATOM 1744 C C . ASN A 1 226 ? -2.096 17.818 10.059 1.00 91.19 226 ASN A C 1
ATOM 1746 O O . ASN A 1 226 ? -1.543 16.801 10.461 1.00 91.19 226 ASN A O 1
ATOM 1750 N N . ASN A 1 227 ? -2.099 18.146 8.770 1.00 88.25 227 ASN A N 1
ATOM 1751 C CA . ASN A 1 227 ? -1.454 17.339 7.732 1.00 88.25 227 ASN A CA 1
ATOM 1752 C C . ASN A 1 227 ? -0.031 17.815 7.383 1.00 88.25 227 ASN A C 1
ATOM 1754 O O . ASN A 1 227 ? 0.559 17.311 6.427 1.00 88.25 227 ASN A O 1
ATOM 1758 N N . TYR A 1 228 ? 0.526 18.756 8.150 1.00 89.56 228 TYR A N 1
ATOM 1759 C CA . TYR A 1 228 ? 1.872 19.284 7.968 1.00 89.56 228 TYR A CA 1
ATOM 1760 C C . TYR A 1 228 ? 2.623 19.346 9.300 1.00 89.56 228 TYR A C 1
ATOM 1762 O O . TYR A 1 228 ? 2.252 20.090 10.203 1.00 89.56 228 TYR A O 1
ATOM 1770 N N . GLN A 1 229 ? 3.712 18.581 9.422 1.00 89.50 229 GLN A N 1
ATOM 1771 C CA . GLN A 1 229 ? 4.499 18.492 10.661 1.00 89.50 229 GLN A CA 1
ATOM 1772 C C . GLN A 1 229 ? 3.653 18.077 11.878 1.00 89.50 229 GLN A C 1
ATOM 1774 O O . GLN A 1 229 ? 3.813 18.610 12.974 1.00 89.50 229 GLN A O 1
ATOM 1779 N N . ALA A 1 230 ? 2.752 17.112 11.681 1.00 92.75 230 ALA A N 1
ATOM 1780 C CA . ALA A 1 230 ? 1.877 16.627 12.740 1.00 92.75 230 ALA A CA 1
ATOM 1781 C C . ALA A 1 230 ? 2.655 16.067 13.943 1.00 92.75 230 ALA A C 1
ATOM 1783 O O . ALA A 1 230 ? 3.760 15.520 13.828 1.00 92.75 230 ALA A O 1
ATOM 1784 N N . THR A 1 231 ? 2.025 16.172 15.104 1.00 93.06 231 THR A N 1
ATOM 1785 C CA . THR A 1 231 ? 2.467 15.633 16.390 1.00 93.06 231 THR A CA 1
ATOM 1786 C C . THR A 1 231 ? 1.461 14.601 16.903 1.00 93.06 231 THR A C 1
ATOM 1788 O O . THR A 1 231 ? 0.365 14.469 16.363 1.00 93.06 231 THR A O 1
ATOM 1791 N N . GLU A 1 232 ? 1.802 13.853 17.957 1.00 93.56 232 GLU A N 1
ATOM 1792 C CA . GLU A 1 232 ? 0.868 12.880 18.551 1.00 93.56 232 GLU A CA 1
ATOM 1793 C C . GLU A 1 232 ? -0.437 13.536 19.035 1.00 93.56 232 GLU A C 1
ATOM 1795 O O . GLU A 1 232 ? -1.495 12.926 18.925 1.00 93.56 232 GLU A O 1
ATOM 1800 N N . 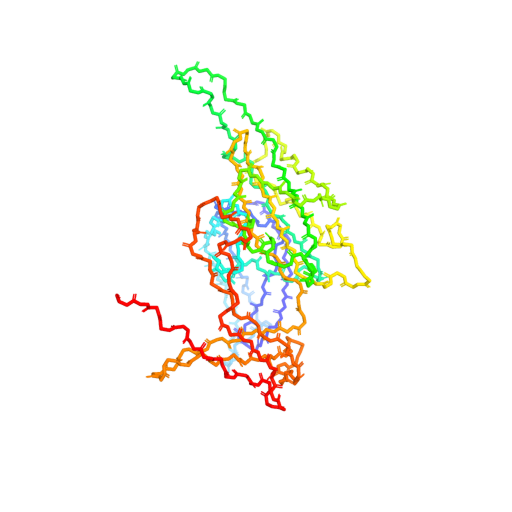SER A 1 233 ? -0.392 14.792 19.498 1.00 95.50 233 SER A N 1
ATOM 1801 C CA . SER A 1 233 ? -1.589 15.542 19.905 1.00 95.50 233 SER A CA 1
ATOM 1802 C C . SER A 1 233 ? -2.523 15.910 18.752 1.00 95.50 233 SER A C 1
ATOM 1804 O O . SER A 1 233 ? -3.690 16.197 19.002 1.00 95.50 233 SER A O 1
ATOM 1806 N N . ASP A 1 234 ? -2.036 15.890 17.508 1.00 95.25 234 ASP A N 1
ATOM 1807 C CA . ASP A 1 234 ? -2.865 16.125 16.320 1.00 95.25 234 ASP A CA 1
ATOM 1808 C C . ASP A 1 234 ? -3.643 14.873 15.892 1.00 95.25 234 ASP A C 1
ATOM 1810 O O . ASP A 1 234 ? -4.512 14.949 15.025 1.00 95.25 234 ASP A O 1
ATOM 1814 N N . VAL A 1 235 ? -3.331 13.708 16.467 1.00 94.88 235 VAL A N 1
ATOM 1815 C CA . VAL A 1 235 ? -3.947 12.430 16.114 1.00 94.88 235 VAL A CA 1
ATOM 1816 C C . VAL A 1 235 ? -4.978 12.056 17.169 1.00 94.88 235 VAL A C 1
ATOM 1818 O O . VAL A 1 235 ? -4.669 11.858 18.340 1.00 94.88 235 VAL A O 1
ATOM 1821 N N . THR A 1 236 ? -6.224 11.899 16.739 1.00 94.69 236 THR A N 1
ATOM 1822 C CA . THR A 1 236 ? -7.345 11.534 17.611 1.00 94.69 236 THR A CA 1
ATOM 1823 C C . THR A 1 236 ? -8.018 10.266 17.114 1.00 94.69 236 THR A C 1
ATOM 1825 O O . THR A 1 236 ? -8.193 10.072 15.910 1.00 94.69 236 THR A O 1
ATOM 1828 N N . VAL A 1 237 ? -8.401 9.382 18.037 1.00 93.00 237 VAL A N 1
ATOM 1829 C CA . VAL A 1 237 ? -9.270 8.247 17.713 1.00 93.00 237 VAL A CA 1
ATOM 1830 C C . VAL A 1 237 ? -10.694 8.767 17.616 1.00 93.00 237 VAL A C 1
ATOM 1832 O O . VAL A 1 237 ? -11.241 9.282 18.587 1.00 93.00 237 VAL A O 1
ATOM 1835 N N . VAL A 1 238 ? -11.290 8.625 16.440 1.00 91.31 238 VAL A N 1
ATOM 1836 C CA . VAL A 1 238 ? -12.654 9.083 16.175 1.00 91.31 238 VAL A CA 1
ATOM 1837 C C . VAL A 1 238 ? -13.673 8.010 16.512 1.00 91.31 238 VAL A C 1
ATOM 1839 O O . VAL A 1 238 ? -14.714 8.283 17.103 1.00 91.31 238 VAL A O 1
ATOM 1842 N N . ALA A 1 239 ? -13.379 6.783 16.098 1.00 92.00 239 ALA A N 1
ATOM 1843 C CA . ALA A 1 239 ? -14.244 5.641 16.296 1.00 92.00 239 ALA A CA 1
ATOM 1844 C C . ALA A 1 239 ? -13.400 4.374 16.326 1.00 92.00 239 ALA A C 1
ATOM 1846 O O . ALA A 1 239 ? -12.383 4.278 15.639 1.00 92.00 239 ALA A O 1
ATOM 1847 N N . SER A 1 240 ? -13.851 3.386 17.084 1.00 94.06 240 SER A N 1
ATOM 1848 C CA . SER A 1 240 ? -13.290 2.045 17.052 1.00 94.06 240 SER A CA 1
ATOM 1849 C C . SER A 1 240 ? -14.380 1.005 17.264 1.00 94.06 240 SER A C 1
ATOM 1851 O O . SER A 1 240 ? -15.464 1.305 17.772 1.00 94.06 240 SER A O 1
ATOM 1853 N N . GLY A 1 241 ? -14.110 -0.222 16.844 1.00 95.81 241 GLY A N 1
ATOM 1854 C CA . GLY A 1 241 ? -15.007 -1.342 17.064 1.00 95.81 241 GLY A CA 1
ATOM 1855 C C . GLY A 1 241 ? -14.396 -2.664 16.632 1.00 95.81 241 GLY A C 1
ATOM 1856 O O . GLY A 1 241 ? -13.325 -2.708 16.029 1.00 95.81 241 GLY A O 1
ATOM 1857 N N . LEU A 1 242 ? -15.108 -3.741 16.949 1.00 97.75 242 LEU A N 1
ATOM 1858 C CA . LEU A 1 242 ? -14.774 -5.094 16.525 1.00 97.75 242 LEU A CA 1
ATOM 1859 C C . LEU A 1 242 ? -15.723 -5.526 15.410 1.00 97.75 242 LEU A C 1
ATOM 1861 O O . LEU A 1 242 ? -16.919 -5.226 15.470 1.00 97.75 242 LEU A O 1
ATOM 1865 N N . THR A 1 243 ? -15.207 -6.238 14.413 1.00 97.62 243 THR A N 1
ATOM 1866 C CA . THR A 1 243 ? -16.049 -6.853 13.385 1.00 97.62 243 THR A CA 1
ATOM 1867 C C . THR A 1 243 ? -16.903 -7.986 13.951 1.00 97.62 243 THR A C 1
ATOM 1869 O O . THR A 1 243 ? -16.476 -8.744 14.827 1.00 97.62 243 THR A O 1
ATOM 1872 N N . ASP A 1 244 ? -18.124 -8.113 13.439 1.00 98.06 244 ASP A N 1
ATOM 1873 C CA . ASP A 1 244 ? -19.027 -9.218 13.751 1.00 98.06 244 ASP A CA 1
ATOM 1874 C C . ASP A 1 244 ? -18.664 -10.507 12.981 1.00 98.06 244 ASP A C 1
ATOM 1876 O O . ASP A 1 244 ? -17.649 -10.587 12.289 1.00 98.06 244 ASP A O 1
ATOM 1880 N N . ALA A 1 245 ? -19.507 -11.540 13.085 1.00 97.88 245 ALA A N 1
ATOM 1881 C CA . ALA A 1 245 ? -19.316 -12.809 12.377 1.00 97.88 245 ALA A CA 1
ATOM 1882 C C . ALA A 1 245 ? -19.330 -12.677 10.839 1.00 97.88 245 ALA A C 1
ATOM 1884 O O . ALA A 1 245 ? -18.848 -13.570 10.147 1.00 97.88 245 ALA A O 1
ATOM 1885 N N . SER A 1 246 ? -19.864 -11.575 10.306 1.00 97.31 246 SER A N 1
ATOM 1886 C CA . SER A 1 246 ? -19.853 -11.254 8.874 1.00 97.31 246 SER A CA 1
ATOM 1887 C C . SER A 1 246 ? -18.648 -10.393 8.483 1.00 97.31 246 SER A C 1
ATOM 1889 O O . SER A 1 246 ? -18.583 -9.918 7.350 1.00 97.31 246 SER A O 1
ATOM 1891 N N . GLY A 1 247 ? -17.697 -10.174 9.399 1.00 96.38 247 GLY A N 1
ATOM 1892 C CA . GLY A 1 247 ? -16.516 -9.341 9.187 1.00 96.38 247 GLY A CA 1
ATOM 1893 C C . GLY A 1 247 ? -16.828 -7.849 9.109 1.00 96.38 247 GLY A C 1
ATOM 1894 O O . GLY A 1 247 ? -16.003 -7.082 8.619 1.00 96.38 247 GLY A O 1
ATOM 1895 N N . VAL A 1 248 ? -18.013 -7.421 9.552 1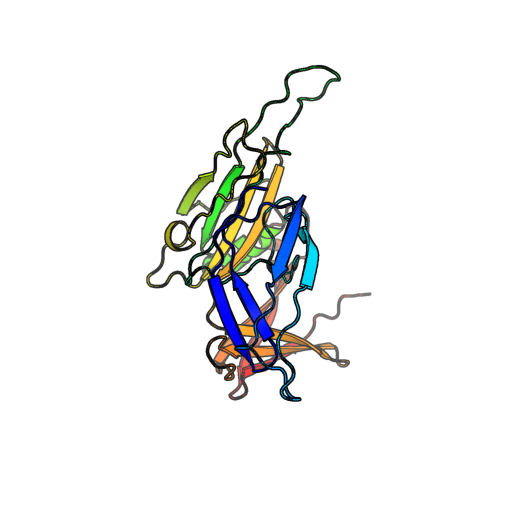.00 96.19 248 VAL A N 1
ATOM 1896 C CA . VAL A 1 248 ? -18.475 -6.039 9.410 1.00 96.19 248 VAL A CA 1
ATOM 1897 C C . VAL A 1 248 ? -18.411 -5.310 10.746 1.00 96.19 248 VAL A C 1
ATOM 1899 O O . VAL A 1 248 ? -18.824 -5.834 11.776 1.00 96.19 248 VAL A O 1
ATOM 1902 N N . VAL A 1 249 ? -17.947 -4.062 10.727 1.00 95.81 249 VAL A N 1
ATOM 1903 C CA . VAL A 1 249 ? -18.063 -3.122 11.847 1.00 95.81 249 VAL A CA 1
ATOM 1904 C C . VAL A 1 249 ? -18.632 -1.796 11.360 1.00 95.81 249 VAL A C 1
ATOM 1906 O O . VAL A 1 249 ? -18.303 -1.299 10.282 1.00 95.81 249 VAL A O 1
ATOM 1909 N N . ARG A 1 250 ? -19.525 -1.216 12.162 1.00 94.69 250 ARG A N 1
ATOM 1910 C CA . ARG A 1 250 ? -20.132 0.090 11.899 1.00 94.69 250 ARG A CA 1
ATOM 1911 C C . ARG A 1 250 ? -19.507 1.111 12.832 1.00 94.69 250 ARG A C 1
ATOM 1913 O O . ARG A 1 250 ? -19.679 1.027 14.043 1.00 94.69 250 ARG A O 1
ATOM 1920 N N . LEU A 1 251 ? -18.810 2.074 12.254 1.00 92.38 251 LEU A N 1
ATOM 1921 C CA . LEU A 1 251 ? -18.142 3.158 12.953 1.00 92.38 251 LEU A CA 1
ATOM 1922 C C . LEU A 1 251 ? -18.979 4.431 12.813 1.00 92.38 251 LEU A C 1
ATOM 1924 O O . LEU A 1 251 ? -19.521 4.727 11.742 1.00 92.38 251 LEU A O 1
ATOM 1928 N N . ALA A 1 252 ? -19.091 5.193 13.898 1.00 86.94 252 ALA A N 1
ATOM 1929 C CA . ALA A 1 252 ? -19.627 6.544 13.810 1.00 86.94 252 ALA A CA 1
ATOM 1930 C C . ALA A 1 252 ? -18.691 7.371 12.917 1.00 86.94 252 ALA A C 1
ATOM 1932 O O . ALA A 1 252 ? -17.485 7.411 13.164 1.00 86.94 252 ALA A O 1
ATOM 1933 N N . SER A 1 253 ? -19.220 7.999 11.865 1.00 75.50 253 SER A N 1
ATOM 1934 C CA . SER A 1 253 ? -18.440 8.988 11.126 1.00 75.50 253 SER A CA 1
ATOM 1935 C C . SER A 1 253 ? -18.332 10.230 12.004 1.00 75.50 253 SER A C 1
ATOM 1937 O O . SER A 1 253 ? -19.346 10.653 12.571 1.00 75.50 253 SER A O 1
ATOM 1939 N N . PRO A 1 254 ? -17.151 10.860 12.110 1.00 67.94 254 PRO A N 1
ATOM 1940 C CA . PRO A 1 254 ? -17.117 12.208 12.640 1.00 67.94 254 PRO A CA 1
ATOM 1941 C C . PRO A 1 254 ? -17.979 13.058 11.706 1.00 67.94 254 PRO A C 1
ATOM 1943 O O . PRO A 1 254 ? -17.822 12.999 10.482 1.00 67.94 254 PRO A O 1
ATOM 1946 N N . ARG A 1 255 ? -18.898 13.848 12.264 1.00 62.78 255 ARG A N 1
ATOM 1947 C CA . ARG A 1 255 ? -19.406 15.000 11.524 1.00 62.78 255 ARG A CA 1
ATOM 1948 C C . ARG A 1 255 ? -18.210 15.920 11.349 1.00 62.78 255 ARG A C 1
ATOM 1950 O O . ARG A 1 255 ? -17.786 16.553 12.311 1.00 62.78 255 ARG A O 1
ATOM 1957 N N . VAL A 1 256 ? -17.623 15.924 10.157 1.00 53.25 256 VAL A N 1
ATOM 1958 C CA . VAL A 1 256 ? -16.665 16.961 9.784 1.00 53.25 256 VAL A CA 1
ATOM 1959 C C . VAL A 1 256 ? -17.465 18.255 9.844 1.00 53.25 256 VAL A C 1
ATOM 1961 O O . VAL A 1 256 ? -18.424 18.416 9.089 1.00 53.25 256 VAL A O 1
ATOM 1964 N N . GLY A 1 257 ? -17.178 19.087 10.845 1.00 50.75 257 GLY A N 1
ATOM 1965 C CA . GLY A 1 257 ? -17.881 20.345 11.047 1.00 50.75 257 GLY A CA 1
ATOM 1966 C C . GLY A 1 257 ? -17.868 21.159 9.757 1.00 50.75 257 GLY A C 1
ATOM 1967 O O . GLY A 1 257 ? -16.814 21.318 9.141 1.00 50.75 257 GLY A O 1
ATOM 1968 N N . GLN A 1 258 ? -19.057 21.605 9.355 1.00 37.44 258 GLN A N 1
ATOM 1969 C CA . GLN A 1 258 ? -19.211 22.800 8.532 1.00 37.44 258 GLN A CA 1
ATOM 1970 C C . GLN A 1 258 ? -18.629 24.012 9.259 1.00 37.44 258 GLN A C 1
ATOM 1972 O O . GLN A 1 258 ? -18.717 24.032 10.511 1.00 37.44 258 GLN A O 1
#

Sequence (258 aa):
GKELDVQLSIVNNATLQMFCPDIQPKSSYTISIAASDRVRDGFGQPLEASSMTFETQDLPDVFVEASDSPAYFADFQGDWTVIAGGHHNTFCKHGWGKTCETQPYELRAWPVTRDSLVRAVAQRFNSQHNQLTPMRETTLTAPDQADFQHMGIPASKLLVGPRGHGLFLRQVQRSKGYTTNGFVSVADFGVTLVATSSDKLVAWVTSFDDGRPVAAAEVTLFHVSNNYQATESDVTVVASGLTDASGVVRLASPRVGQ